Protein AF-A0A8S9HM35-F1 (afdb_monomer_lite)

Organism: Brassica cretica (NCBI:txid69181)

Sequence (261 aa):
MSSYVIEVNSDRFDRYRDGGSGGGNSDSNDMDEAIAWARERSQRPETKQAQEDLIDSRRSEEEEAKSEEVMEMEMKDEEIRIWLTGKETNIRLLLSTLHHVLWSNSIWQAIPLANLRDGSQVKKAYQKARLCLHPDKLQQRGGTSPLQKSVASRVFSILQEAWAVHSTLHLLTHAIPLSPLPFSIPMVLWSNSIWQAIPLANLRDGSQVKKAYQKARLCLHPDKLQQRGGTSPLQKSVASRVFSILQEAWAVYLTNEGLSG

Structure (mmCIF, N/CA/C/O backbone):
data_AF-A0A8S9HM35-F1
#
_entry.id   AF-A0A8S9HM35-F1
#
loop_
_atom_site.group_PDB
_atom_site.id
_atom_site.type_symbol
_atom_site.label_atom_id
_atom_site.label_alt_id
_atom_site.label_comp_id
_atom_site.label_asym_id
_atom_site.label_entity_id
_atom_site.label_seq_id
_atom_site.pdbx_PDB_ins_code
_atom_site.Cartn_x
_atom_site.Cartn_y
_atom_site.Cartn_z
_atom_site.occupancy
_atom_site.B_iso_or_equiv
_atom_site.auth_seq_id
_atom_site.auth_comp_id
_atom_site.auth_asym_id
_atom_site.auth_atom_id
_atom_site.pdbx_PDB_model_num
ATOM 1 N N . MET A 1 1 ? -44.399 -47.303 95.963 1.00 39.03 1 MET A N 1
ATOM 2 C CA . MET A 1 1 ? -43.195 -46.789 95.272 1.00 39.03 1 MET A CA 1
ATOM 3 C C . MET A 1 1 ? -43.388 -45.285 95.127 1.00 39.03 1 MET A C 1
ATOM 5 O O . MET A 1 1 ? -44.212 -44.878 94.331 1.00 39.03 1 MET A O 1
ATOM 9 N N . SER A 1 2 ? -43.030 -44.486 96.133 1.00 40.19 2 SER A N 1
ATOM 10 C CA . SER A 1 2 ? -41.734 -43.791 96.266 1.00 40.19 2 SER A CA 1
ATOM 11 C C . SER A 1 2 ? -41.223 -43.171 94.962 1.00 40.19 2 SER A C 1
ATOM 13 O O . SER A 1 2 ? -40.794 -43.916 94.086 1.00 40.19 2 SER A O 1
ATOM 15 N N . SER A 1 3 ? -41.238 -41.834 94.882 1.00 36.06 3 SER A N 1
ATOM 16 C CA . SER A 1 3 ? -40.202 -41.039 94.204 1.00 36.06 3 SER A CA 1
ATOM 17 C C . SER A 1 3 ? -40.364 -39.536 94.511 1.00 36.06 3 SER A C 1
ATOM 19 O O . SER A 1 3 ? -41.085 -38.828 93.821 1.00 36.06 3 SER A O 1
ATOM 21 N N . TYR A 1 4 ? -39.691 -39.122 95.588 1.00 38.66 4 TYR A N 1
ATOM 22 C CA . TYR A 1 4 ? -39.074 -37.826 95.924 1.00 38.66 4 TYR A CA 1
ATOM 23 C C . TYR A 1 4 ? -39.719 -36.470 95.568 1.00 38.66 4 TYR A C 1
ATOM 25 O O . TYR A 1 4 ? -39.848 -36.077 94.414 1.00 38.66 4 TYR A O 1
ATOM 33 N N . VAL A 1 5 ? -39.934 -35.696 96.639 1.00 45.25 5 VAL A N 1
ATOM 34 C CA . VAL A 1 5 ? -39.997 -34.226 96.687 1.00 45.25 5 VAL A CA 1
ATOM 35 C C . VAL A 1 5 ? -38.571 -33.671 96.744 1.00 45.25 5 VAL A C 1
ATOM 37 O O . VAL A 1 5 ? -37.793 -34.143 97.572 1.00 45.25 5 VAL A O 1
ATOM 40 N N . ILE A 1 6 ? -38.262 -32.636 95.953 1.00 41.28 6 ILE A N 1
ATOM 41 C CA . ILE A 1 6 ? -37.253 -31.621 96.298 1.00 41.28 6 ILE A CA 1
ATOM 42 C C . ILE A 1 6 ? -37.773 -30.255 95.822 1.00 41.28 6 ILE A C 1
ATOM 44 O O . ILE A 1 6 ? -37.753 -29.954 94.631 1.00 41.28 6 ILE A O 1
ATOM 48 N N . GLU A 1 7 ? -38.213 -29.427 96.766 1.00 46.59 7 GLU A N 1
ATOM 49 C CA . GLU A 1 7 ? -38.185 -27.971 96.625 1.00 46.59 7 GLU A CA 1
ATOM 50 C C . GLU A 1 7 ? -36.794 -27.496 97.064 1.00 46.59 7 GLU A C 1
ATOM 52 O O . GLU A 1 7 ? -36.326 -27.873 98.141 1.00 46.59 7 GLU A O 1
ATOM 57 N N . VAL A 1 8 ? -36.133 -26.661 96.257 1.00 46.91 8 VAL A N 1
ATOM 58 C CA . VAL A 1 8 ? -35.059 -25.793 96.752 1.00 46.91 8 VAL A CA 1
ATOM 59 C C . VAL A 1 8 ? -35.426 -24.353 96.446 1.00 46.91 8 VAL A C 1
ATOM 61 O O . VAL A 1 8 ? -35.740 -23.974 95.321 1.00 46.91 8 VAL A O 1
ATOM 64 N N . ASN A 1 9 ? -35.409 -23.613 97.540 1.00 30.58 9 ASN A N 1
ATOM 65 C CA . ASN A 1 9 ? -35.783 -22.238 97.745 1.00 30.58 9 ASN A CA 1
ATOM 66 C C . ASN A 1 9 ? -34.896 -21.242 96.977 1.00 30.58 9 ASN A C 1
ATOM 68 O O . ASN A 1 9 ? -33.716 -21.486 96.728 1.00 30.58 9 ASN A O 1
ATOM 72 N N . SER A 1 10 ? -35.532 -20.109 96.689 1.00 45.94 10 SER A N 1
ATOM 73 C CA . SER A 1 10 ? -35.020 -18.748 96.519 1.00 45.94 10 SER A CA 1
ATOM 74 C C . SER A 1 10 ? -33.578 -18.503 96.983 1.00 45.94 10 SER A C 1
ATOM 76 O O . SER A 1 10 ? -33.249 -18.813 98.124 1.00 45.94 10 SER A O 1
ATOM 78 N N . ASP A 1 11 ? -32.765 -17.838 96.156 1.00 39.38 11 ASP A N 1
ATOM 79 C CA . ASP A 1 11 ? -32.349 -16.467 96.470 1.00 39.38 11 ASP A CA 1
ATOM 80 C C . ASP A 1 11 ? -31.537 -15.810 95.345 1.00 39.38 11 ASP A C 1
ATOM 82 O O . ASP A 1 11 ? -30.783 -16.467 94.627 1.00 39.38 11 ASP A O 1
ATOM 86 N N . ARG A 1 12 ? -31.612 -14.475 95.348 1.00 40.25 12 ARG A N 1
ATOM 87 C CA . ARG A 1 12 ? -30.547 -13.527 94.988 1.00 40.25 12 ARG A CA 1
ATOM 88 C C . ARG A 1 12 ? -30.815 -12.585 93.809 1.00 40.25 12 ARG A C 1
ATOM 90 O O . ARG A 1 12 ? -30.307 -12.739 92.706 1.00 40.25 12 ARG A O 1
ATOM 97 N N . PHE A 1 13 ? -31.409 -11.472 94.236 1.00 38.69 13 PHE A N 1
ATOM 98 C CA . PHE A 1 13 ? -30.981 -10.089 93.993 1.00 38.69 13 PHE A CA 1
ATOM 99 C C . PHE A 1 13 ? -31.676 -9.356 92.838 1.00 38.69 13 PHE A C 1
ATOM 101 O O . PHE A 1 13 ? -31.347 -9.536 91.675 1.00 38.69 13 PHE A O 1
ATOM 108 N N . ASP A 1 14 ? -32.780 -8.665 93.110 1.00 41.31 14 ASP A N 1
ATOM 109 C CA . ASP A 1 14 ? -32.885 -7.286 93.628 1.00 41.31 14 ASP A CA 1
ATOM 110 C C . ASP A 1 14 ? -32.458 -6.169 92.661 1.00 41.31 14 ASP A C 1
ATOM 112 O O . ASP A 1 14 ? -31.293 -6.074 92.280 1.00 41.31 14 ASP A O 1
ATOM 116 N N . ARG A 1 15 ? -33.406 -5.224 92.516 1.00 40.66 15 ARG A N 1
ATOM 117 C CA . ARG A 1 15 ? -33.239 -3.772 92.295 1.00 40.66 15 ARG A CA 1
ATOM 118 C C . ARG A 1 15 ? -32.925 -3.316 90.853 1.00 40.66 15 ARG A C 1
ATOM 120 O O . ARG A 1 15 ? -32.001 -3.803 90.233 1.00 40.66 15 ARG A O 1
ATOM 127 N N . TYR A 1 16 ? -33.622 -2.358 90.233 1.00 36.84 16 TYR A N 1
ATOM 128 C CA . TYR A 1 16 ? -34.427 -1.236 90.727 1.00 36.84 16 TYR A CA 1
ATOM 129 C C . TYR A 1 16 ? -35.666 -0.993 89.849 1.00 36.84 16 TYR A C 1
ATOM 131 O O . TYR A 1 16 ? -35.585 -0.919 88.626 1.00 36.84 16 TYR A O 1
ATOM 139 N N . ARG A 1 17 ? -36.793 -0.766 90.525 1.00 45.78 17 ARG A N 1
ATOM 140 C CA . ARG A 1 17 ? -37.883 0.107 90.090 1.00 45.78 17 ARG A CA 1
ATOM 141 C C . ARG A 1 17 ? -37.486 1.526 90.503 1.00 45.78 17 ARG A C 1
ATOM 143 O O . ARG A 1 17 ? -37.295 1.746 91.696 1.00 45.78 17 ARG A O 1
ATOM 150 N N . ASP A 1 18 ? -37.402 2.459 89.564 1.00 39.94 18 ASP A N 1
ATOM 151 C CA . ASP A 1 18 ? -37.658 3.870 89.855 1.00 39.94 18 ASP A CA 1
ATOM 152 C C . ASP A 1 18 ? -38.462 4.482 88.708 1.00 39.94 18 ASP A C 1
ATOM 154 O O . ASP A 1 18 ? -38.286 4.130 87.541 1.00 39.94 18 ASP A O 1
ATOM 158 N N . GLY A 1 19 ? -39.443 5.293 89.084 1.00 47.91 19 GLY A N 1
ATOM 159 C CA . GLY A 1 19 ? -40.436 5.861 88.193 1.00 47.91 19 GLY A CA 1
ATOM 160 C C . GLY A 1 19 ? -39.918 7.085 87.450 1.00 47.91 19 GLY A C 1
ATOM 161 O O . GLY A 1 19 ? -39.118 7.862 87.958 1.00 47.91 19 GLY A O 1
ATOM 162 N N . GLY A 1 20 ? -40.462 7.298 86.257 1.00 33.34 20 GLY A N 1
ATOM 163 C CA . GLY A 1 20 ? -40.290 8.533 85.510 1.00 33.34 20 GLY A CA 1
ATOM 164 C C . GLY A 1 20 ? -41.429 8.707 84.520 1.00 33.34 20 GLY A C 1
ATOM 165 O O . GLY A 1 20 ? -41.414 8.119 83.446 1.00 33.34 20 GLY A O 1
ATOM 166 N N . SER A 1 21 ? -42.426 9.511 84.897 1.00 48.97 21 SER A N 1
ATOM 167 C CA . SER A 1 21 ? -43.369 10.118 83.956 1.00 48.97 21 SER A CA 1
ATOM 168 C C . SER A 1 21 ? -42.591 10.925 82.917 1.00 48.97 21 SER A C 1
ATOM 170 O O . SER A 1 21 ? -41.917 11.890 83.269 1.00 48.97 21 SER A O 1
ATOM 172 N N . GLY A 1 22 ? -42.725 10.569 81.643 1.00 37.84 22 GLY A N 1
ATOM 173 C CA . GLY A 1 22 ? -42.185 11.324 80.518 1.00 37.84 22 GLY A CA 1
ATOM 174 C C . GLY A 1 22 ? -43.015 11.025 79.280 1.00 37.84 22 GLY A C 1
ATOM 175 O O . GLY A 1 22 ? -43.093 9.879 78.854 1.00 37.84 22 GLY A O 1
ATOM 176 N N . GLY A 1 23 ? -43.707 12.050 78.781 1.00 39.25 23 GLY A N 1
ATOM 177 C CA . GLY A 1 23 ? -44.656 11.981 77.676 1.00 39.25 23 GLY A CA 1
ATOM 178 C C . GLY A 1 23 ? -44.121 11.268 76.436 1.00 39.25 23 GLY A C 1
ATOM 179 O O . GLY A 1 23 ? -42.955 11.398 76.069 1.00 39.25 23 GLY A O 1
ATOM 180 N N . GLY A 1 24 ? -45.023 10.524 75.800 1.00 48.69 24 GLY A N 1
ATOM 181 C CA . GLY A 1 24 ? -44.765 9.804 74.568 1.00 48.69 24 GLY A CA 1
ATOM 182 C C . GLY A 1 24 ? -44.319 10.723 73.437 1.00 48.69 24 GLY A C 1
ATOM 183 O O . GLY A 1 24 ? -44.946 11.749 73.185 1.00 48.69 24 GLY A O 1
ATOM 184 N N . ASN A 1 25 ? -43.245 10.311 72.762 1.00 47.31 25 ASN A N 1
ATOM 185 C CA . ASN A 1 25 ? -43.180 10.255 71.298 1.00 47.31 25 ASN A CA 1
ATOM 186 C C . ASN A 1 25 ? -41.981 9.420 70.777 1.00 47.31 25 ASN A C 1
ATOM 188 O O . ASN A 1 25 ? -41.433 9.738 69.726 1.00 47.31 25 ASN A O 1
ATOM 192 N N . SER A 1 26 ? -41.527 8.388 71.509 1.00 49.00 26 SER A N 1
ATOM 193 C CA . SER A 1 26 ? -40.318 7.617 71.143 1.00 49.00 26 SER A CA 1
ATOM 194 C C . SER A 1 26 ? -40.584 6.268 70.471 1.00 49.00 26 SER A C 1
ATOM 196 O O . SER A 1 26 ? -39.790 5.866 69.629 1.00 49.00 26 SER A O 1
ATOM 198 N N . ASP A 1 27 ? -41.706 5.603 70.753 1.00 51.62 27 ASP A N 1
ATOM 199 C CA . ASP A 1 27 ? -41.928 4.229 70.268 1.00 51.62 27 ASP A CA 1
ATOM 200 C C . ASP A 1 27 ? -42.248 4.148 68.763 1.00 51.62 27 ASP A C 1
ATOM 202 O O . ASP A 1 27 ? -42.023 3.115 68.133 1.00 51.62 27 ASP A O 1
ATOM 206 N N . SER A 1 28 ? -42.751 5.232 68.155 1.00 55.22 28 SER A N 1
ATOM 207 C CA . SER A 1 28 ? -42.987 5.280 66.704 1.00 55.22 28 SER A CA 1
ATOM 208 C C . SER A 1 28 ? -41.680 5.353 65.914 1.00 55.22 28 SER A C 1
ATOM 210 O O . SER A 1 28 ? -41.557 4.717 64.874 1.00 55.22 28 SER A O 1
ATOM 212 N N . ASN A 1 29 ? -40.690 6.082 66.438 1.00 60.41 29 ASN A N 1
ATOM 213 C CA . ASN A 1 29 ? -39.429 6.338 65.745 1.00 60.41 29 ASN A CA 1
ATOM 214 C C . ASN A 1 29 ? -38.529 5.092 65.717 1.00 60.41 29 ASN A C 1
ATOM 216 O O . ASN A 1 29 ? -37.900 4.838 64.696 1.00 60.41 29 ASN A O 1
ATOM 220 N N . ASP A 1 30 ? -38.532 4.283 66.783 1.00 66.12 30 ASP A N 1
ATOM 221 C CA . ASP A 1 30 ? -37.786 3.014 66.844 1.00 66.12 30 ASP A CA 1
ATOM 222 C C . ASP A 1 30 ? -38.347 1.963 65.872 1.00 66.12 30 ASP A C 1
ATOM 224 O O . ASP A 1 30 ? -37.597 1.228 65.226 1.00 66.12 30 ASP A O 1
ATOM 228 N N . MET A 1 31 ? -39.675 1.894 65.728 1.00 68.50 31 MET A N 1
ATOM 229 C CA . MET A 1 31 ? -40.308 0.997 64.757 1.00 68.50 31 MET A CA 1
ATOM 230 C C . MET A 1 31 ? -40.076 1.459 63.316 1.00 68.50 31 MET A C 1
ATOM 232 O O . MET A 1 31 ? -39.777 0.630 62.455 1.00 68.50 31 MET A O 1
ATOM 236 N N . ASP A 1 32 ? -40.159 2.763 63.050 1.00 77.19 32 ASP A N 1
ATOM 237 C CA . ASP A 1 32 ? -39.852 3.325 61.733 1.00 77.19 32 ASP A CA 1
ATOM 238 C C . ASP A 1 32 ? -38.371 3.124 61.359 1.00 77.19 32 ASP A C 1
ATOM 240 O O . ASP A 1 32 ? -38.062 2.791 60.210 1.00 77.19 32 ASP A O 1
ATOM 244 N N . GLU A 1 33 ? -37.456 3.225 62.329 1.00 80.31 33 GLU A N 1
ATOM 245 C CA . GLU A 1 33 ? -36.033 2.927 62.150 1.00 80.31 33 GLU A CA 1
ATOM 246 C C . GLU A 1 33 ? -35.796 1.431 61.881 1.00 80.31 33 GLU A C 1
ATOM 248 O O . GLU A 1 33 ? -35.117 1.075 60.916 1.00 80.31 33 GLU A O 1
ATOM 253 N N . ALA A 1 34 ? -36.424 0.528 62.639 1.00 80.50 34 ALA A N 1
ATOM 254 C CA . ALA A 1 34 ? -36.327 -0.914 62.404 1.00 80.50 34 ALA A CA 1
ATOM 255 C C . ALA A 1 34 ? -36.872 -1.330 61.020 1.00 80.50 34 ALA A C 1
ATOM 257 O O . ALA A 1 34 ? -36.284 -2.180 60.340 1.00 80.50 34 ALA A O 1
ATOM 258 N N . ILE A 1 35 ? -37.966 -0.706 60.567 1.00 82.81 35 ILE A N 1
ATOM 259 C CA . ILE A 1 35 ? -38.531 -0.910 59.225 1.00 82.81 35 ILE A CA 1
ATOM 260 C C . ILE A 1 35 ? -37.574 -0.381 58.147 1.00 82.81 35 ILE A C 1
ATOM 262 O O . ILE A 1 35 ? -37.393 -1.042 57.118 1.00 82.81 35 ILE A O 1
ATOM 266 N N . ALA A 1 36 ? -36.940 0.775 58.366 1.00 82.44 36 ALA A N 1
ATOM 267 C CA . ALA A 1 36 ? -35.948 1.333 57.448 1.00 82.44 36 ALA A CA 1
ATOM 268 C C . ALA A 1 36 ? -34.724 0.412 57.308 1.00 82.44 36 ALA A C 1
ATOM 270 O O . ALA A 1 36 ? -34.348 0.063 56.187 1.00 82.44 36 ALA A O 1
ATOM 271 N N . TRP A 1 37 ? -34.182 -0.084 58.423 1.00 81.94 37 TRP A N 1
ATOM 272 C CA . TRP A 1 37 ? -33.067 -1.036 58.440 1.00 81.94 37 TRP A CA 1
ATOM 273 C C . TRP A 1 37 ? -33.404 -2.363 57.741 1.00 81.94 37 TRP A C 1
ATOM 275 O O . TRP A 1 37 ? -32.580 -2.908 57.000 1.00 81.94 37 TRP A O 1
ATOM 285 N N . ALA A 1 38 ? -34.617 -2.892 57.934 1.00 81.00 38 ALA A N 1
ATOM 286 C CA . ALA A 1 38 ? -35.064 -4.125 57.281 1.00 81.00 38 ALA A CA 1
ATOM 287 C C . ALA A 1 38 ? -35.227 -3.960 55.758 1.00 81.00 38 ALA A C 1
ATOM 289 O O . ALA A 1 38 ? -34.854 -4.854 54.986 1.00 81.00 38 ALA A O 1
ATOM 290 N N . ARG A 1 39 ? -35.744 -2.804 55.318 1.00 80.19 39 ARG A N 1
ATOM 291 C CA . ARG A 1 39 ? -35.869 -2.449 53.896 1.00 80.19 39 ARG A CA 1
ATOM 292 C C . ARG A 1 39 ? -34.504 -2.254 53.247 1.00 80.19 39 ARG A C 1
ATOM 294 O O . ARG A 1 39 ? -34.255 -2.846 52.202 1.00 80.19 39 ARG A O 1
ATOM 301 N N . GLU A 1 40 ? -33.605 -1.507 53.883 1.00 76.56 40 GLU A N 1
ATOM 302 C CA . GLU A 1 40 ? -32.246 -1.286 53.383 1.00 76.56 40 GLU A CA 1
ATOM 303 C C . GLU A 1 40 ? -31.483 -2.608 53.243 1.00 76.56 40 GLU A C 1
ATOM 305 O O . GLU A 1 40 ? -30.881 -2.878 52.205 1.00 76.56 40 GLU A O 1
ATOM 310 N N . ARG A 1 41 ? -31.559 -3.491 54.246 1.00 73.31 41 ARG A N 1
ATOM 311 C CA . ARG A 1 41 ? -30.873 -4.789 54.213 1.00 73.31 41 ARG A CA 1
ATOM 312 C C . ARG A 1 41 ? -31.439 -5.748 53.164 1.00 73.31 41 ARG A C 1
ATOM 314 O O . ARG A 1 41 ? -30.667 -6.536 52.623 1.00 73.31 41 ARG A O 1
ATOM 321 N N . SER A 1 42 ? -32.737 -5.661 52.866 1.00 72.38 42 SER A N 1
ATOM 322 C CA . SER A 1 42 ? -33.371 -6.444 51.793 1.00 72.38 42 SER A CA 1
ATOM 323 C C . SER A 1 42 ? -33.041 -5.897 50.401 1.00 72.38 42 SER A C 1
ATOM 325 O O . SER A 1 42 ? -32.778 -6.675 49.495 1.00 72.38 42 SER A O 1
ATOM 327 N N . GLN A 1 43 ? -32.971 -4.572 50.234 1.00 66.62 43 GLN A N 1
ATOM 328 C CA . GLN A 1 43 ? -32.711 -3.930 48.936 1.00 66.62 43 GLN A CA 1
ATOM 329 C C . GLN A 1 43 ? -31.220 -3.884 48.557 1.00 66.62 43 GLN A C 1
ATOM 331 O O . GLN A 1 43 ? -30.870 -3.831 47.380 1.00 66.62 43 GLN A O 1
ATOM 336 N N . ARG A 1 44 ? -30.304 -3.913 49.531 1.00 67.12 44 ARG A N 1
ATOM 337 C CA . ARG A 1 44 ? -28.850 -3.849 49.301 1.00 67.12 44 ARG A CA 1
ATOM 338 C C . ARG A 1 44 ? -28.260 -5.014 48.481 1.00 67.12 44 ARG A C 1
ATOM 340 O O . ARG A 1 44 ? -27.388 -4.739 47.663 1.0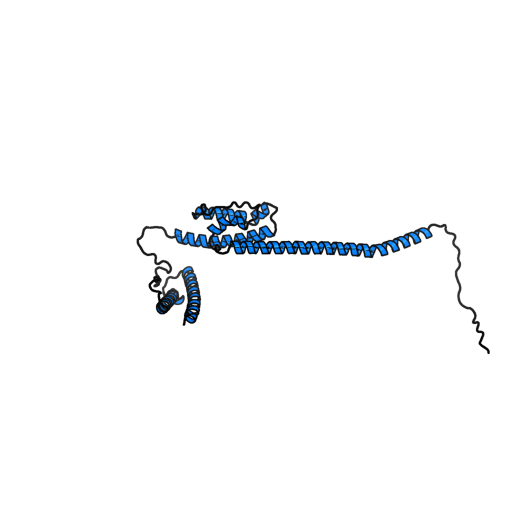0 67.12 44 ARG A O 1
ATOM 347 N N . PRO A 1 45 ? -28.640 -6.291 48.678 1.00 68.38 45 PRO A N 1
ATOM 348 C CA . PRO A 1 45 ? -28.161 -7.378 47.823 1.00 68.38 45 PRO A CA 1
ATOM 349 C C . PRO A 1 45 ? -28.758 -7.321 46.410 1.00 68.38 45 PRO A C 1
ATOM 351 O O . PRO A 1 45 ? -28.020 -7.522 45.454 1.00 68.38 45 PRO A O 1
ATOM 354 N N . GLU A 1 46 ? -30.037 -6.966 46.258 1.00 68.94 46 GLU A N 1
ATOM 355 C CA . GLU A 1 46 ? -30.689 -6.845 44.941 1.00 68.94 46 GLU A CA 1
ATOM 356 C C . GLU A 1 46 ? -30.103 -5.695 44.109 1.00 68.94 46 GLU A C 1
ATOM 358 O O . GLU A 1 46 ? -29.830 -5.855 42.923 1.00 68.94 46 GLU A O 1
ATOM 363 N N . THR A 1 47 ? -29.838 -4.545 44.737 1.00 73.06 47 THR A N 1
ATOM 364 C CA . THR A 1 47 ? -29.210 -3.390 44.070 1.00 73.06 47 THR A CA 1
ATOM 365 C C . THR A 1 47 ? -27.754 -3.650 43.696 1.00 73.06 47 THR A C 1
ATOM 367 O O . THR A 1 47 ? -27.324 -3.219 42.630 1.00 73.06 47 THR A O 1
ATOM 370 N N . LYS A 1 48 ? -26.999 -4.381 44.526 1.00 79.06 48 LYS A N 1
ATOM 371 C CA . LYS A 1 48 ? -25.628 -4.802 44.199 1.00 79.06 48 LYS A CA 1
ATOM 372 C C . LYS A 1 48 ? -25.591 -5.801 43.052 1.00 79.06 48 LYS A C 1
ATOM 374 O O . LYS A 1 48 ? -24.811 -5.597 42.133 1.00 79.06 48 LYS A O 1
ATOM 379 N N . GLN A 1 49 ? -26.457 -6.813 43.081 1.00 81.25 49 GLN A N 1
ATOM 380 C CA . GLN A 1 49 ? -26.552 -7.796 42.006 1.00 81.25 49 GLN A CA 1
ATOM 381 C C . GLN A 1 49 ? -26.953 -7.122 40.691 1.00 81.25 49 GLN A C 1
ATOM 383 O O . GLN A 1 49 ? -26.286 -7.305 39.684 1.00 81.25 49 GLN A O 1
ATOM 388 N N . ALA A 1 50 ? -27.962 -6.247 40.714 1.00 81.88 50 ALA A N 1
ATOM 389 C CA . ALA A 1 50 ? -28.365 -5.495 39.530 1.00 81.88 50 ALA A CA 1
ATOM 390 C C . ALA A 1 50 ? -27.240 -4.587 38.998 1.00 81.88 50 ALA A C 1
ATOM 392 O O . ALA A 1 50 ? -27.091 -4.438 37.789 1.00 81.88 50 ALA A O 1
ATOM 393 N N . GLN A 1 51 ? -26.434 -3.976 39.875 1.00 81.00 51 GLN A N 1
ATOM 394 C CA . GLN A 1 51 ? -25.265 -3.200 39.452 1.00 81.00 51 GLN A CA 1
ATOM 395 C C . GLN A 1 51 ? -24.156 -4.077 38.859 1.00 81.00 51 GLN A C 1
ATOM 397 O O . GLN A 1 51 ? -23.550 -3.673 37.871 1.00 81.00 51 GLN A O 1
ATOM 402 N N . GLU A 1 52 ? -23.890 -5.249 39.434 1.00 83.88 52 GLU A N 1
ATOM 403 C CA . GLU A 1 52 ? -22.905 -6.205 38.920 1.00 83.88 52 GLU A CA 1
ATOM 404 C C . GLU A 1 52 ? -23.333 -6.776 37.562 1.00 83.88 52 GLU A C 1
ATOM 406 O O . GLU A 1 52 ? -22.532 -6.751 36.632 1.00 83.88 52 GLU A O 1
ATOM 411 N N . ASP A 1 53 ? -24.602 -7.156 37.401 1.00 85.94 53 ASP A N 1
ATOM 412 C CA . ASP A 1 53 ? -25.160 -7.651 36.137 1.00 85.94 53 ASP A CA 1
ATOM 413 C C . ASP A 1 53 ? -25.106 -6.577 35.031 1.00 85.94 53 ASP A C 1
ATOM 415 O O . ASP A 1 53 ? -24.794 -6.873 33.878 1.00 85.94 53 ASP A O 1
ATOM 419 N N . LEU A 1 54 ? -25.349 -5.301 35.366 1.00 86.38 54 LEU A N 1
ATOM 420 C CA . LEU A 1 54 ? -25.208 -4.180 34.423 1.00 86.38 54 LEU A CA 1
ATOM 421 C C . LEU A 1 54 ? -23.750 -3.954 33.994 1.00 86.38 54 LEU A C 1
ATOM 423 O O . LEU A 1 54 ? -23.491 -3.593 32.844 1.00 86.38 54 LEU A O 1
ATOM 427 N N . ILE A 1 55 ? -22.799 -4.124 34.916 1.00 88.56 55 ILE A N 1
ATOM 428 C CA . ILE A 1 55 ? -21.365 -4.006 34.623 1.00 88.56 55 ILE A CA 1
ATOM 429 C C . ILE A 1 55 ? -20.904 -5.184 33.759 1.00 88.56 55 ILE A C 1
ATOM 431 O O . ILE A 1 55 ? -20.155 -4.967 32.807 1.00 88.56 55 ILE A O 1
ATOM 435 N N . ASP A 1 56 ? -21.366 -6.398 34.055 1.00 88.56 56 ASP A N 1
ATOM 436 C CA . ASP A 1 56 ? -21.043 -7.603 33.291 1.00 88.56 56 ASP A CA 1
ATOM 437 C C . ASP A 1 56 ? -21.643 -7.554 31.877 1.00 88.56 56 ASP A C 1
ATOM 439 O O . ASP A 1 56 ? -20.933 -7.784 30.900 1.00 88.56 56 ASP A O 1
ATOM 443 N N . SER A 1 57 ? -22.898 -7.105 31.741 1.00 85.88 57 SER A N 1
ATOM 444 C CA . SER A 1 57 ? -23.534 -6.860 30.437 1.00 85.88 57 SER A CA 1
ATOM 445 C C . SER A 1 57 ? -22.732 -5.856 29.609 1.00 85.88 57 SER A C 1
ATOM 447 O O . SER A 1 57 ? -22.347 -6.163 28.483 1.00 85.88 57 SER A O 1
ATOM 449 N N . ARG A 1 58 ? -22.380 -4.692 30.177 1.00 86.94 58 ARG A N 1
ATOM 450 C CA . ARG A 1 58 ? -21.558 -3.692 29.473 1.00 86.94 58 ARG A CA 1
ATOM 451 C C . ARG A 1 58 ? -20.199 -4.260 29.066 1.00 86.94 58 ARG A C 1
ATOM 453 O O . ARG A 1 58 ? -19.725 -3.989 27.970 1.00 86.94 58 ARG A O 1
ATOM 460 N N . ARG A 1 59 ? -19.565 -5.039 29.941 1.00 86.44 59 ARG A N 1
ATOM 461 C CA . ARG A 1 59 ? -18.275 -5.660 29.646 1.00 86.44 59 ARG A CA 1
ATOM 462 C C . ARG A 1 59 ? -18.385 -6.665 28.499 1.00 86.44 59 ARG A C 1
ATOM 464 O O . ARG A 1 59 ? -17.517 -6.671 27.634 1.00 86.44 59 ARG A O 1
ATOM 471 N N . SER A 1 60 ? -19.438 -7.480 28.476 1.00 83.75 60 SER A N 1
ATOM 472 C CA . SER A 1 60 ? -19.678 -8.431 27.388 1.00 83.75 60 SER A CA 1
ATOM 473 C C . SER A 1 60 ? -19.907 -7.726 26.045 1.00 83.75 60 SER A C 1
ATOM 475 O O . SER A 1 60 ? -19.294 -8.109 25.052 1.00 83.75 60 SER A O 1
ATOM 477 N N . GLU A 1 61 ? -20.670 -6.627 26.033 1.00 83.75 61 GLU A N 1
ATOM 478 C CA . GLU A 1 61 ? -20.876 -5.780 24.849 1.00 83.75 61 GLU A CA 1
ATOM 479 C C . GLU A 1 61 ? -19.561 -5.140 24.364 1.00 83.75 61 GLU A C 1
ATOM 481 O O . GLU A 1 61 ? -19.291 -5.090 23.164 1.00 83.75 61 GLU A O 1
ATOM 486 N N . GLU A 1 62 ? -18.710 -4.672 25.284 1.00 84.50 62 GLU A N 1
ATOM 487 C CA . GLU A 1 62 ? -17.385 -4.124 24.961 1.00 84.50 62 GLU A CA 1
ATOM 488 C C . GLU A 1 62 ? -16.431 -5.194 24.401 1.00 84.50 62 GLU A C 1
ATOM 490 O O . GLU A 1 62 ? -15.661 -4.917 23.477 1.00 84.50 62 GLU A O 1
ATOM 495 N N . GLU A 1 63 ? -16.463 -6.414 24.945 1.00 85.94 63 GLU A N 1
ATOM 496 C CA . GLU A 1 63 ? -15.662 -7.544 24.464 1.00 85.94 63 GLU A CA 1
ATOM 497 C C . GLU A 1 63 ? -16.118 -8.005 23.068 1.00 85.94 63 GLU A C 1
ATOM 499 O O . GLU A 1 63 ? -15.270 -8.242 22.202 1.00 85.94 63 GLU A O 1
ATOM 504 N N . GLU A 1 64 ? -17.428 -8.055 22.814 1.00 82.31 64 GLU A N 1
ATOM 505 C CA . GLU A 1 64 ? -18.003 -8.387 21.506 1.00 82.31 64 GLU A CA 1
ATOM 506 C C . GLU A 1 64 ? -17.671 -7.315 20.458 1.00 82.31 64 GLU A C 1
ATOM 508 O O . GLU A 1 64 ? -17.098 -7.638 19.417 1.00 82.31 64 GLU A O 1
ATOM 513 N N . ALA A 1 65 ? -17.882 -6.032 20.772 1.00 81.19 65 ALA A N 1
ATOM 514 C CA . ALA A 1 65 ? -17.535 -4.922 19.880 1.00 81.19 65 ALA A CA 1
ATOM 515 C C . ALA A 1 65 ? -16.036 -4.894 19.536 1.00 81.19 65 ALA A C 1
ATOM 517 O O . ALA A 1 65 ? -15.639 -4.640 18.396 1.00 81.19 65 ALA A O 1
ATOM 518 N N . LYS A 1 66 ? -15.175 -5.196 20.513 1.00 82.44 66 LYS A N 1
ATOM 519 C CA . LYS A 1 66 ? -13.732 -5.303 20.283 1.00 82.44 66 LYS A CA 1
ATOM 520 C C . LYS A 1 66 ? -13.386 -6.506 19.406 1.00 82.44 66 LYS A C 1
ATOM 522 O O . LYS A 1 66 ? -12.490 -6.406 18.570 1.00 82.44 66 LYS A O 1
ATOM 527 N N . SER A 1 67 ? -14.065 -7.637 19.588 1.00 84.38 67 SER A N 1
ATOM 528 C CA . SER A 1 67 ? -13.890 -8.816 18.736 1.00 84.38 67 SER A CA 1
ATOM 529 C C . SER A 1 67 ? -14.301 -8.532 17.290 1.00 84.38 67 SER A C 1
ATOM 531 O O . SER A 1 67 ? -13.592 -8.925 16.364 1.00 84.38 67 SER A O 1
ATOM 533 N N . GLU A 1 68 ? -15.409 -7.820 17.083 1.00 84.50 68 GLU A N 1
ATOM 534 C CA . GLU A 1 68 ? -15.852 -7.380 15.757 1.00 84.50 68 GLU A CA 1
ATOM 535 C C . GLU A 1 68 ? -14.823 -6.463 15.083 1.00 84.50 68 GLU A C 1
ATOM 537 O O . GLU A 1 68 ? -14.482 -6.688 13.922 1.00 84.50 68 GLU A O 1
ATOM 542 N N . GLU A 1 69 ? -14.255 -5.494 15.812 1.00 83.69 69 GLU A N 1
ATOM 543 C CA . GLU A 1 69 ? -13.207 -4.605 15.284 1.00 83.69 69 GLU A CA 1
ATOM 544 C C . GLU A 1 69 ? -11.953 -5.385 14.851 1.00 83.69 69 GLU A C 1
ATOM 546 O O . GLU A 1 69 ? -11.363 -5.098 13.805 1.00 83.69 69 GLU A O 1
ATOM 551 N N . VAL A 1 70 ? -11.548 -6.394 15.631 1.00 85.88 70 VAL A N 1
ATOM 552 C CA . VAL A 1 70 ? -10.406 -7.257 15.289 1.00 85.88 70 VAL A CA 1
ATOM 553 C C . VAL A 1 70 ? -10.693 -8.062 14.023 1.00 85.88 70 VAL A C 1
ATOM 555 O O . VAL A 1 70 ? -9.870 -8.058 13.108 1.00 85.88 70 VAL A O 1
ATOM 558 N N . MET A 1 71 ? -11.864 -8.697 13.927 1.00 88.25 71 MET A N 1
ATOM 559 C CA . MET A 1 71 ? -12.253 -9.451 12.730 1.00 88.25 71 MET A CA 1
ATOM 560 C C . MET A 1 71 ? -12.327 -8.553 11.488 1.00 88.25 71 MET A C 1
ATOM 562 O O . MET A 1 71 ? -11.865 -8.942 10.415 1.00 88.25 71 MET A O 1
ATOM 566 N N . GLU A 1 72 ? -12.862 -7.334 11.612 1.00 88.44 72 GLU A N 1
ATOM 567 C CA . GLU A 1 72 ? -12.908 -6.372 10.506 1.00 88.44 72 GLU A CA 1
ATOM 568 C C . GLU A 1 72 ? -11.498 -5.975 10.037 1.00 88.44 72 GLU A C 1
ATOM 570 O O . GLU A 1 72 ? -11.240 -5.868 8.832 1.00 88.44 72 GLU A O 1
ATOM 575 N N . MET A 1 73 ? -10.563 -5.817 10.978 1.00 87.38 73 MET A N 1
ATOM 576 C CA . MET A 1 73 ? -9.159 -5.544 10.675 1.00 87.38 73 MET A CA 1
ATOM 577 C C . MET A 1 73 ? -8.489 -6.698 9.930 1.00 87.38 73 MET A C 1
ATOM 579 O O . MET A 1 73 ? -7.853 -6.463 8.902 1.00 87.38 73 MET A O 1
ATOM 583 N N . GLU A 1 74 ? -8.681 -7.934 10.387 1.00 89.69 74 GLU A N 1
ATOM 584 C CA . GLU A 1 74 ? -8.133 -9.127 9.734 1.00 89.69 74 GLU A CA 1
ATOM 585 C C . GLU A 1 74 ? -8.688 -9.315 8.316 1.00 89.69 74 GLU A C 1
ATOM 587 O O . GLU A 1 74 ? -7.929 -9.574 7.378 1.00 89.69 74 GLU A O 1
ATOM 592 N N . MET A 1 75 ? -9.998 -9.114 8.124 1.00 90.88 75 MET A N 1
ATOM 593 C CA . MET A 1 75 ? -10.614 -9.162 6.795 1.00 90.88 75 MET A CA 1
ATOM 594 C C . MET A 1 75 ? -10.002 -8.123 5.853 1.00 90.88 75 MET A C 1
ATOM 596 O O . MET A 1 75 ? -9.677 -8.436 4.706 1.00 90.88 75 MET A O 1
ATOM 600 N N . LYS A 1 76 ? -9.804 -6.889 6.332 1.00 91.44 76 LYS A N 1
ATOM 601 C CA . LYS A 1 76 ? -9.177 -5.829 5.533 1.00 91.44 76 LYS A CA 1
ATOM 602 C C . LYS A 1 76 ? -7.728 -6.139 5.184 1.00 91.44 76 LYS A C 1
ATOM 604 O O . LYS A 1 76 ? -7.301 -5.857 4.063 1.00 91.44 76 LYS A O 1
ATOM 609 N N . ASP A 1 77 ? -6.976 -6.726 6.103 1.00 90.31 77 ASP A N 1
ATOM 610 C CA . ASP A 1 77 ? -5.597 -7.125 5.839 1.00 90.31 77 ASP A CA 1
ATOM 611 C C . ASP A 1 77 ? -5.516 -8.234 4.780 1.00 90.31 77 ASP A C 1
ATOM 613 O O . ASP A 1 77 ? -4.664 -8.170 3.885 1.00 90.31 77 ASP A O 1
ATOM 617 N N . GLU A 1 78 ? -6.439 -9.197 4.808 1.00 93.69 78 GLU A N 1
ATOM 618 C CA . GLU A 1 78 ? -6.531 -10.228 3.774 1.00 93.69 78 GLU A CA 1
ATOM 619 C C . GLU A 1 78 ? -6.937 -9.638 2.415 1.00 93.69 78 GLU A C 1
ATOM 621 O O . GLU A 1 78 ? -6.316 -9.958 1.398 1.00 93.69 78 GLU A O 1
ATOM 626 N N . GLU A 1 79 ? -7.892 -8.701 2.373 1.00 94.06 79 GLU A N 1
ATOM 627 C CA . GLU A 1 79 ? -8.233 -7.964 1.146 1.00 94.06 79 GLU A CA 1
ATOM 628 C C . GLU A 1 79 ? -7.008 -7.255 0.549 1.00 94.06 79 GLU A C 1
ATOM 630 O O . GLU A 1 79 ? -6.779 -7.318 -0.663 1.00 94.06 79 GLU A O 1
ATOM 635 N N . ILE A 1 80 ? -6.181 -6.611 1.384 1.00 94.19 80 ILE A N 1
ATOM 636 C CA . ILE A 1 80 ? -4.935 -5.969 0.944 1.00 94.19 80 ILE A CA 1
ATOM 637 C C . ILE A 1 80 ? -3.953 -7.014 0.401 1.00 94.19 80 ILE A C 1
ATOM 639 O O . ILE A 1 80 ? -3.306 -6.771 -0.620 1.00 94.19 80 ILE A O 1
ATOM 643 N N . ARG A 1 81 ? -3.839 -8.180 1.041 1.00 93.06 81 ARG A N 1
ATOM 644 C CA . ARG A 1 81 ? -2.942 -9.264 0.614 1.00 93.06 81 ARG A CA 1
ATOM 645 C C . ARG A 1 81 ? -3.357 -9.856 -0.737 1.00 93.06 81 ARG A C 1
ATOM 647 O O . ARG A 1 81 ? -2.523 -10.012 -1.633 1.00 93.06 81 ARG A O 1
ATOM 654 N N . ILE A 1 82 ? -4.649 -10.112 -0.925 1.00 94.00 82 ILE A N 1
ATOM 655 C CA . ILE A 1 82 ? -5.214 -10.553 -2.207 1.00 94.00 82 ILE A CA 1
ATOM 656 C C . ILE A 1 82 ? -4.992 -9.476 -3.266 1.00 94.00 82 ILE A C 1
ATOM 658 O O . ILE A 1 82 ? -4.524 -9.769 -4.366 1.00 94.00 82 ILE A O 1
ATOM 662 N N . TRP A 1 83 ? -5.257 -8.213 -2.926 1.00 94.69 83 TRP A N 1
ATOM 663 C CA . TRP A 1 83 ? -5.032 -7.090 -3.825 1.00 94.69 83 TRP A CA 1
ATOM 664 C C . TRP A 1 83 ? -3.572 -7.016 -4.279 1.00 94.69 83 TRP A C 1
ATOM 666 O O . TRP A 1 83 ? -3.325 -6.804 -5.463 1.00 94.69 83 TRP A O 1
ATOM 676 N N . LEU A 1 84 ? -2.602 -7.224 -3.393 1.00 94.00 84 LEU A N 1
ATOM 677 C CA . LEU A 1 84 ? -1.176 -7.196 -3.724 1.00 94.00 84 LEU A CA 1
ATOM 678 C C . LEU A 1 84 ? -0.723 -8.296 -4.685 1.00 94.00 84 LEU A C 1
ATOM 680 O O . LEU A 1 84 ? 0.214 -8.079 -5.460 1.00 94.00 84 LEU A O 1
ATOM 684 N N . THR A 1 85 ? -1.374 -9.456 -4.633 1.00 91.50 85 THR A N 1
ATOM 685 C CA . THR A 1 85 ? -0.929 -10.672 -5.317 1.00 91.50 85 THR A CA 1
ATOM 686 C C . THR A 1 85 ? -0.723 -10.416 -6.815 1.00 91.50 85 THR A C 1
ATOM 688 O O . THR A 1 85 ? -1.622 -9.975 -7.529 1.00 91.50 85 THR A O 1
ATOM 691 N N . GLY A 1 86 ? 0.501 -10.659 -7.298 1.00 86.56 86 GLY A N 1
ATOM 692 C CA . GLY A 1 86 ? 0.875 -10.478 -8.705 1.00 86.56 86 GLY A CA 1
ATOM 693 C C . GLY A 1 86 ? 1.139 -9.031 -9.153 1.00 86.56 86 GLY A C 1
ATOM 694 O O . GLY A 1 86 ? 1.469 -8.818 -10.320 1.00 86.56 86 GLY A O 1
ATOM 695 N N . LYS A 1 87 ? 1.036 -8.029 -8.264 1.00 90.19 87 LYS A N 1
ATOM 696 C CA . LYS A 1 87 ? 1.315 -6.613 -8.591 1.00 90.19 87 LYS A CA 1
ATOM 697 C C . LYS A 1 87 ? 2.191 -5.859 -7.582 1.00 90.19 87 LYS A C 1
ATOM 699 O O . LYS A 1 87 ? 2.314 -4.641 -7.684 1.00 90.19 87 LYS A O 1
ATOM 704 N N . GLU A 1 88 ? 2.846 -6.576 -6.675 1.00 84.88 88 GLU A N 1
ATOM 705 C CA . GLU A 1 88 ? 3.629 -6.058 -5.537 1.00 84.88 88 GLU A CA 1
ATOM 706 C C . GLU A 1 88 ? 4.659 -4.981 -5.913 1.00 84.88 88 GLU A C 1
ATOM 708 O O . GLU A 1 88 ? 4.788 -3.967 -5.235 1.00 84.88 88 GLU A O 1
ATOM 713 N N . THR A 1 89 ? 5.356 -5.149 -7.037 1.00 85.00 89 THR A N 1
ATOM 714 C CA . THR A 1 89 ? 6.407 -4.220 -7.490 1.00 85.00 89 THR A CA 1
ATOM 715 C C . THR A 1 89 ? 5.935 -3.251 -8.575 1.00 85.00 89 THR A C 1
ATOM 717 O O . THR A 1 89 ? 6.678 -2.363 -9.003 1.00 85.00 89 THR A O 1
ATOM 720 N N . ASN A 1 90 ? 4.690 -3.384 -9.039 1.00 90.94 90 ASN A N 1
ATOM 721 C CA . ASN A 1 90 ? 4.166 -2.608 -10.153 1.00 90.94 90 ASN A CA 1
ATOM 722 C C . ASN A 1 90 ? 3.330 -1.426 -9.656 1.00 90.94 90 ASN A C 1
ATOM 724 O O . ASN A 1 90 ? 2.102 -1.489 -9.564 1.00 90.94 90 ASN A O 1
ATOM 728 N N . ILE A 1 91 ? 4.006 -0.298 -9.421 1.00 94.25 91 ILE A N 1
ATOM 729 C CA . ILE A 1 91 ? 3.367 0.933 -8.939 1.00 94.25 91 ILE A CA 1
ATOM 730 C C . ILE A 1 91 ? 2.199 1.404 -9.824 1.00 94.25 91 ILE A C 1
ATOM 732 O O . ILE A 1 91 ? 1.248 1.993 -9.319 1.00 94.25 91 ILE A O 1
ATOM 736 N N . ARG A 1 92 ? 2.220 1.130 -11.137 1.00 94.50 92 ARG A N 1
ATOM 737 C CA . ARG A 1 92 ? 1.140 1.542 -12.051 1.00 94.50 92 ARG A CA 1
ATOM 738 C C . ARG A 1 92 ? -0.136 0.757 -11.776 1.00 94.50 92 ARG A C 1
ATOM 740 O O . ARG A 1 92 ? -1.206 1.353 -11.662 1.00 94.50 92 ARG A O 1
ATOM 747 N N . LEU A 1 93 ? -0.011 -0.564 -11.637 1.00 94.31 93 LEU A N 1
ATOM 748 C CA . LEU A 1 93 ? -1.146 -1.432 -11.330 1.00 94.31 93 LEU A CA 1
ATOM 749 C C . LEU A 1 93 ? -1.697 -1.129 -9.939 1.00 94.31 93 LEU A C 1
ATOM 751 O O . LEU A 1 93 ? -2.911 -0.961 -9.804 1.00 94.31 93 LEU A O 1
ATOM 755 N N . LEU A 1 94 ? -0.817 -0.969 -8.945 1.00 95.38 94 LEU A N 1
ATOM 756 C CA . LEU A 1 94 ? -1.203 -0.591 -7.585 1.00 95.38 94 LEU A CA 1
ATOM 757 C C . LEU A 1 94 ? -2.001 0.717 -7.585 1.00 95.38 94 LEU A C 1
ATOM 759 O O . LEU A 1 94 ? -3.126 0.737 -7.104 1.00 95.38 94 LEU A O 1
ATOM 763 N N . LEU A 1 95 ? -1.499 1.786 -8.212 1.00 95.31 95 LEU A N 1
ATOM 764 C CA . LEU A 1 95 ? -2.226 3.059 -8.277 1.00 95.31 95 LEU A CA 1
ATOM 765 C C . LEU A 1 95 ? -3.566 2.930 -9.015 1.00 95.31 95 LEU A C 1
ATOM 767 O O . LEU A 1 95 ? -4.571 3.455 -8.545 1.00 95.31 95 LEU A O 1
ATOM 771 N N . SER A 1 96 ? -3.621 2.205 -10.136 1.00 95.00 96 SER A N 1
ATOM 772 C CA . SER A 1 96 ? -4.876 2.066 -10.892 1.00 95.00 96 SER A CA 1
ATOM 773 C C . SER A 1 96 ? -5.981 1.342 -10.112 1.00 95.00 96 SER A C 1
ATOM 775 O O . SER A 1 96 ? -7.156 1.697 -10.201 1.00 95.00 96 SER A O 1
ATOM 777 N N . THR A 1 97 ? -5.593 0.377 -9.278 1.00 94.50 97 THR A N 1
ATOM 778 C CA . THR A 1 97 ? -6.503 -0.493 -8.518 1.00 94.50 97 THR A CA 1
ATOM 779 C C . THR A 1 97 ? -6.601 -0.116 -7.041 1.00 94.50 97 THR A C 1
ATOM 781 O O . THR A 1 97 ? -7.235 -0.831 -6.272 1.00 94.50 97 THR A O 1
ATOM 784 N N . LEU A 1 98 ? -6.001 1.004 -6.626 1.00 94.50 98 LEU A N 1
ATOM 785 C CA . LEU A 1 98 ? -5.958 1.449 -5.230 1.00 94.50 98 LEU A CA 1
ATOM 786 C C . LEU A 1 98 ? -7.359 1.659 -4.634 1.00 94.50 98 LEU A C 1
ATOM 788 O O . LEU A 1 98 ? -7.575 1.404 -3.459 1.00 94.50 98 LEU A O 1
ATOM 792 N N . HIS A 1 99 ? -8.335 2.042 -5.455 1.00 92.88 99 HIS A N 1
ATOM 793 C CA . HIS A 1 99 ? -9.719 2.259 -5.033 1.00 92.88 99 HIS A CA 1
ATOM 794 C C . HIS A 1 99 ? -10.418 1.008 -4.461 1.00 92.88 99 HIS A C 1
ATOM 796 O O . HIS A 1 99 ? -11.401 1.169 -3.753 1.00 92.88 99 HIS A O 1
ATOM 802 N N . HIS A 1 100 ? -9.927 -0.212 -4.727 1.00 92.12 100 HIS A N 1
ATOM 803 C CA . HIS A 1 100 ? -10.527 -1.446 -4.196 1.00 92.12 100 HIS A CA 1
ATOM 804 C C . HIS A 1 100 ? -10.241 -1.692 -2.712 1.00 92.12 100 HIS A C 1
ATOM 806 O O . HIS A 1 100 ? -11.026 -2.359 -2.055 1.00 92.12 100 HIS A O 1
ATOM 812 N N . VAL A 1 101 ? -9.122 -1.176 -2.196 1.00 93.00 101 VAL A N 1
ATOM 813 C CA . VAL A 1 101 ? -8.704 -1.377 -0.794 1.00 93.00 101 VAL A CA 1
ATOM 814 C C . VAL A 1 101 ? -8.960 -0.147 0.075 1.00 93.00 101 VAL A C 1
ATOM 816 O O . VAL A 1 101 ? -8.750 -0.177 1.284 1.00 93.00 101 VAL A O 1
ATOM 819 N N . LEU A 1 102 ? -9.394 0.958 -0.535 1.00 91.19 102 LEU A N 1
ATOM 820 C CA . LEU A 1 102 ? -9.752 2.172 0.184 1.00 91.19 102 LEU A CA 1
ATOM 821 C C . LEU A 1 102 ? -11.228 2.181 0.561 1.00 91.19 102 LEU A C 1
ATOM 823 O O . LEU A 1 102 ? -12.067 1.519 -0.041 1.00 91.19 102 LEU A O 1
ATOM 827 N N . TRP A 1 103 ? -11.537 2.988 1.567 1.00 89.50 103 TRP A N 1
ATOM 828 C CA . TRP A 1 103 ? -12.897 3.233 2.017 1.00 89.50 103 TRP A CA 1
ATOM 829 C C . TRP A 1 103 ? -13.646 4.198 1.079 1.00 89.50 103 TRP A C 1
ATOM 831 O O . TRP A 1 103 ? -13.046 5.007 0.358 1.00 89.50 103 TRP A O 1
ATOM 841 N N . SER A 1 104 ? -14.978 4.133 1.116 1.00 81.81 104 SER A N 1
ATOM 842 C CA . SER A 1 104 ? -15.888 4.843 0.204 1.00 81.81 104 SER A CA 1
ATOM 843 C C . SER A 1 104 ? -15.787 6.370 0.284 1.00 81.81 104 SER A C 1
ATOM 845 O O . SER A 1 104 ? -15.890 7.044 -0.736 1.00 81.81 104 SER A O 1
ATOM 847 N N . ASN A 1 105 ? -15.519 6.930 1.466 1.00 82.19 105 ASN A N 1
ATOM 848 C CA . ASN A 1 105 ? -15.322 8.368 1.680 1.00 82.19 105 ASN A CA 1
ATOM 849 C C . ASN A 1 105 ? -13.866 8.841 1.481 1.00 82.19 105 ASN A C 1
ATOM 851 O O . ASN A 1 105 ? -13.482 9.909 1.963 1.00 82.19 105 ASN A O 1
ATOM 855 N N . SER A 1 106 ? -13.023 8.057 0.803 1.00 84.88 106 SER A N 1
ATOM 856 C CA . SER A 1 106 ? -11.664 8.487 0.470 1.00 84.88 106 SER A CA 1
ATOM 857 C C . SER A 1 106 ? -11.676 9.528 -0.657 1.00 84.88 106 SER A C 1
ATOM 859 O O . SER A 1 106 ? -12.524 9.519 -1.543 1.00 84.88 106 SER A O 1
ATOM 861 N N . ILE A 1 107 ? -10.694 10.435 -0.665 1.00 86.69 107 ILE A N 1
ATOM 862 C CA . ILE A 1 107 ? -10.524 11.415 -1.759 1.00 86.69 107 ILE A CA 1
ATOM 863 C C . ILE A 1 107 ? -9.908 10.794 -3.023 1.00 86.69 107 ILE A C 1
ATOM 865 O O . ILE A 1 107 ? -9.516 11.508 -3.951 1.00 86.69 107 ILE A O 1
ATOM 869 N N . TRP A 1 108 ? -9.709 9.477 -3.022 1.00 92.00 108 TRP A N 1
ATOM 870 C CA . TRP A 1 108 ? -9.049 8.782 -4.105 1.00 92.00 108 TRP A CA 1
ATOM 871 C C . TRP A 1 108 ? -10.019 8.575 -5.263 1.00 92.00 108 TRP A C 1
ATOM 873 O O . TRP A 1 108 ? -11.106 8.033 -5.099 1.00 92.00 108 TRP A O 1
ATOM 883 N N . GLN A 1 109 ? -9.602 8.980 -6.458 1.00 90.00 109 GLN A N 1
ATOM 884 C CA . GLN A 1 109 ? -10.347 8.732 -7.687 1.00 90.00 109 GLN A CA 1
ATOM 885 C C . GLN A 1 109 ? -9.663 7.612 -8.459 1.00 90.00 109 GLN A C 1
ATOM 887 O O . GLN A 1 109 ? -8.443 7.640 -8.622 1.00 90.00 109 GLN A O 1
ATOM 892 N N . ALA A 1 110 ? -10.438 6.643 -8.948 1.00 92.44 110 ALA A N 1
ATOM 893 C CA . ALA A 1 110 ? -9.911 5.561 -9.767 1.00 92.44 110 ALA A CA 1
ATOM 894 C C . ALA A 1 110 ? -9.234 6.127 -11.026 1.00 92.44 110 ALA A C 1
ATOM 896 O O . ALA A 1 110 ? -9.823 6.908 -11.775 1.00 92.44 110 ALA A O 1
ATOM 897 N N . ILE A 1 111 ? -7.978 5.737 -11.252 1.00 93.88 111 ILE A N 1
ATOM 898 C CA . ILE A 1 111 ? -7.190 6.185 -12.401 1.00 93.88 111 ILE A CA 1
ATOM 899 C C . ILE A 1 111 ? -7.012 4.983 -13.331 1.00 93.88 111 ILE A C 1
ATOM 901 O O . ILE A 1 111 ? -6.361 4.017 -12.932 1.00 93.88 111 ILE A O 1
ATOM 905 N N . PRO A 1 112 ? -7.541 5.004 -14.565 1.00 93.31 112 PRO A N 1
ATOM 906 C CA . PRO A 1 112 ? -7.350 3.892 -15.483 1.00 93.31 112 PRO A CA 1
ATOM 907 C C . PRO A 1 112 ? -5.870 3.762 -15.852 1.00 93.31 112 PRO A C 1
ATOM 909 O O . PRO A 1 112 ? -5.159 4.761 -15.988 1.00 93.31 112 PRO A O 1
ATOM 912 N N . LEU A 1 113 ? -5.410 2.531 -16.087 1.00 91.50 113 LEU A N 1
ATOM 913 C CA . LEU A 1 113 ? -4.011 2.254 -16.436 1.00 91.50 113 LEU A CA 1
ATOM 914 C C . LEU A 1 113 ? -3.556 3.020 -17.695 1.00 91.50 113 LEU A C 1
ATOM 916 O O . LEU A 1 113 ? -2.395 3.408 -17.808 1.00 91.50 113 LEU A O 1
ATOM 920 N N . ALA A 1 114 ? -4.488 3.311 -18.610 1.00 91.62 114 ALA A N 1
ATOM 921 C CA . ALA A 1 114 ? -4.251 4.125 -19.801 1.00 91.62 114 ALA A CA 1
ATOM 922 C C . ALA A 1 114 ? -3.743 5.548 -19.494 1.00 91.62 114 ALA A C 1
ATOM 924 O O . ALA A 1 114 ? -3.054 6.119 -20.336 1.00 91.62 114 ALA A O 1
ATOM 925 N N . ASN A 1 115 ? -4.029 6.079 -18.300 1.00 90.69 115 ASN A N 1
ATOM 926 C CA . ASN A 1 115 ? -3.603 7.403 -17.838 1.00 90.69 115 ASN A CA 1
ATOM 927 C C . ASN A 1 115 ? -2.313 7.354 -16.992 1.00 90.69 115 ASN A C 1
ATOM 929 O O . ASN A 1 115 ? -1.937 8.359 -16.392 1.00 90.69 115 ASN A O 1
ATOM 933 N N . LEU A 1 116 ? -1.651 6.193 -16.912 1.00 91.94 116 LEU A N 1
ATOM 934 C CA . LEU A 1 116 ? -0.420 5.942 -16.148 1.00 91.94 116 LEU A CA 1
ATOM 935 C C . LEU A 1 116 ? 0.702 5.403 -17.056 1.00 91.94 116 LEU A C 1
ATOM 937 O O . LEU A 1 116 ? 1.462 4.513 -16.666 1.00 91.94 116 LEU A O 1
ATOM 941 N N . ARG A 1 117 ? 0.793 5.911 -18.290 1.00 88.50 117 ARG A N 1
ATOM 942 C CA . ARG A 1 117 ? 1.760 5.448 -19.300 1.00 88.50 117 ARG A CA 1
ATOM 943 C C . ARG A 1 117 ? 3.157 5.999 -19.043 1.00 88.50 117 ARG A C 1
ATOM 945 O O . ARG A 1 117 ? 4.134 5.248 -19.088 1.00 88.50 117 ARG A O 1
ATOM 952 N N . ASP A 1 118 ? 3.230 7.280 -18.699 1.00 87.69 118 ASP A N 1
ATOM 953 C CA . ASP A 1 118 ? 4.491 8.009 -18.583 1.00 87.69 118 ASP A CA 1
ATOM 954 C C . ASP A 1 118 ? 4.931 8.161 -17.126 1.00 87.69 118 ASP A C 1
ATOM 956 O O . ASP A 1 118 ? 4.106 8.305 -16.220 1.00 87.69 118 ASP A O 1
ATOM 960 N N . GLY A 1 119 ? 6.245 8.206 -16.882 1.00 86.50 119 GLY A N 1
ATOM 961 C CA . GLY A 1 119 ? 6.798 8.388 -15.532 1.00 86.50 119 GLY A CA 1
ATOM 962 C C . GLY A 1 119 ? 6.277 9.649 -14.828 1.00 86.50 119 GLY A C 1
ATOM 963 O O . GLY A 1 119 ? 6.047 9.644 -13.619 1.00 86.50 119 GLY A O 1
ATOM 964 N N . SER A 1 120 ? 5.991 10.715 -15.582 1.00 88.38 120 SER A N 1
ATOM 965 C CA . SER A 1 120 ? 5.401 11.954 -15.057 1.00 88.38 120 SER A CA 1
ATOM 966 C C . SER A 1 120 ? 3.962 11.764 -14.556 1.00 88.38 120 SER A C 1
ATOM 968 O O . SER A 1 120 ? 3.602 12.304 -13.507 1.00 88.38 120 SER A O 1
ATOM 970 N N . GLN A 1 121 ? 3.147 10.971 -15.258 1.00 92.19 121 GLN A N 1
ATOM 971 C CA . GLN A 1 121 ? 1.777 10.638 -14.862 1.00 92.19 121 GLN A CA 1
ATOM 972 C C . GLN A 1 121 ? 1.773 9.747 -13.618 1.00 92.19 121 GLN A C 1
ATOM 974 O O . GLN A 1 121 ? 1.060 10.035 -12.655 1.00 92.19 121 GLN A O 1
ATOM 979 N N . VAL A 1 122 ? 2.639 8.727 -13.597 1.00 92.94 122 VAL A N 1
ATOM 980 C CA . VAL A 1 122 ? 2.818 7.835 -12.442 1.00 92.94 122 VAL A CA 1
ATOM 981 C C . VAL A 1 122 ? 3.261 8.627 -11.213 1.00 92.94 122 VAL A C 1
ATOM 983 O O . VAL A 1 122 ? 2.677 8.474 -10.143 1.00 92.94 122 VAL A O 1
ATOM 986 N N . LYS A 1 123 ? 4.221 9.550 -11.367 1.00 91.94 123 LYS A N 1
ATOM 987 C CA . LYS A 1 123 ? 4.677 10.434 -10.284 1.00 91.94 123 LYS A CA 1
ATOM 988 C C . LYS A 1 123 ? 3.547 11.292 -9.718 1.00 91.94 123 LYS A C 1
ATOM 990 O O . LYS A 1 123 ? 3.404 11.376 -8.500 1.00 91.94 123 LYS A O 1
ATOM 995 N N . LYS A 1 124 ? 2.730 11.910 -10.579 1.00 93.50 124 LYS A N 1
ATOM 996 C CA . LYS A 1 124 ? 1.579 12.728 -10.154 1.00 93.50 124 LYS A CA 1
ATOM 997 C C . LYS A 1 124 ? 0.536 11.895 -9.405 1.00 93.50 124 LYS A C 1
ATOM 999 O O . LYS A 1 124 ? 0.050 12.322 -8.360 1.00 93.50 124 LYS A O 1
ATOM 1004 N N . ALA A 1 125 ? 0.203 10.709 -9.912 1.00 95.00 125 ALA A N 1
ATOM 1005 C CA . ALA A 1 125 ? -0.735 9.801 -9.256 1.00 95.00 125 ALA A CA 1
ATOM 1006 C C . ALA A 1 125 ? -0.205 9.311 -7.898 1.00 95.00 125 ALA A C 1
ATOM 1008 O O . ALA A 1 125 ? -0.933 9.346 -6.908 1.00 95.00 125 ALA A O 1
ATOM 1009 N N . TYR A 1 126 ? 1.080 8.960 -7.817 1.00 94.62 126 TYR A N 1
ATOM 1010 C CA . TYR A 1 126 ? 1.730 8.580 -6.563 1.00 94.62 126 TYR A CA 1
ATOM 1011 C C . TYR A 1 126 ? 1.720 9.714 -5.528 1.00 94.62 126 TYR A C 1
ATOM 1013 O O . TYR A 1 126 ? 1.403 9.489 -4.362 1.00 94.62 126 TYR A O 1
ATOM 1021 N N . GLN A 1 127 ? 1.992 10.956 -5.942 1.00 93.88 127 GLN A N 1
ATOM 1022 C CA . GLN A 1 127 ? 1.895 12.121 -5.056 1.00 93.88 127 GLN A CA 1
ATOM 1023 C C . GLN A 1 127 ? 0.479 12.301 -4.493 1.00 93.88 127 GLN A C 1
ATOM 1025 O O . GLN A 1 127 ? 0.328 12.533 -3.294 1.00 93.88 127 GLN A O 1
ATOM 1030 N N . LYS A 1 128 ? -0.558 12.132 -5.325 1.00 92.62 128 LYS A N 1
ATOM 1031 C CA . LYS A 1 128 ? -1.954 12.146 -4.861 1.00 92.62 128 LYS A CA 1
ATOM 1032 C C . LYS A 1 128 ? -2.231 11.024 -3.857 1.00 92.62 128 LYS A C 1
ATOM 1034 O O . LYS A 1 128 ? -2.863 11.279 -2.836 1.00 92.62 128 LYS A O 1
ATOM 1039 N N . ALA A 1 129 ? -1.725 9.814 -4.109 1.00 94.19 129 ALA A N 1
ATOM 1040 C CA . ALA A 1 129 ? -1.938 8.664 -3.230 1.00 94.19 129 ALA A CA 1
ATOM 1041 C C . ALA A 1 129 ? -1.303 8.903 -1.857 1.00 94.19 129 ALA A C 1
ATOM 1043 O O . ALA A 1 129 ? -1.953 8.721 -0.832 1.00 94.19 129 ALA A O 1
ATOM 1044 N N . ARG A 1 130 ? -0.072 9.429 -1.829 1.00 92.81 130 ARG A N 1
ATOM 1045 C CA . ARG A 1 130 ? 0.601 9.817 -0.583 1.00 92.81 130 ARG A CA 1
ATOM 1046 C C . ARG A 1 130 ? -0.208 10.827 0.220 1.00 92.81 130 ARG A C 1
ATOM 1048 O O . ARG A 1 130 ? -0.324 10.658 1.422 1.00 92.81 130 ARG A O 1
ATOM 1055 N N . LEU A 1 131 ? -0.774 11.851 -0.420 1.00 90.25 131 LEU A N 1
ATOM 1056 C CA . LEU A 1 131 ? -1.609 12.844 0.266 1.00 90.25 131 LEU A CA 1
ATOM 1057 C C . LEU A 1 131 ? -2.933 12.258 0.769 1.00 90.25 131 LEU A C 1
ATOM 1059 O O . LEU A 1 131 ? -3.443 12.700 1.794 1.00 90.25 131 LEU A O 1
ATOM 1063 N N . CYS A 1 132 ? -3.491 11.279 0.057 1.00 89.25 132 CYS A N 1
ATOM 1064 C CA . CYS A 1 132 ? -4.698 10.575 0.480 1.00 89.25 132 CYS A CA 1
ATOM 1065 C C . CYS A 1 132 ? -4.455 9.724 1.731 1.00 89.25 132 CYS A C 1
ATOM 1067 O O . CYS A 1 132 ? -5.310 9.690 2.610 1.00 89.25 132 CYS A O 1
ATOM 1069 N N . LEU A 1 133 ? -3.296 9.069 1.802 1.00 90.62 133 LEU A N 1
ATOM 1070 C CA . LEU A 1 133 ? -2.953 8.084 2.829 1.00 90.62 133 LEU A CA 1
ATOM 1071 C C . LEU A 1 133 ? -2.139 8.657 3.996 1.00 90.62 133 LEU A C 1
ATOM 1073 O O . LEU A 1 133 ? -1.840 7.942 4.947 1.00 90.62 133 LEU A O 1
ATOM 1077 N N . HIS A 1 134 ? -1.738 9.929 3.932 1.00 86.94 134 HIS A N 1
ATOM 1078 C CA . HIS A 1 134 ? -0.880 10.516 4.953 1.00 86.94 134 HIS A CA 1
ATOM 1079 C C . HIS A 1 134 ? -1.628 10.668 6.290 1.00 86.94 134 HIS A C 1
ATOM 1081 O O . HIS A 1 134 ? -2.700 11.284 6.304 1.00 86.94 134 HIS A O 1
ATOM 1087 N N . PRO A 1 135 ? -1.053 10.226 7.427 1.00 80.69 135 PRO A N 1
ATOM 1088 C CA . PRO A 1 135 ? -1.733 10.252 8.724 1.00 80.69 135 PRO A CA 1
ATOM 1089 C C . PRO A 1 135 ? -2.176 11.661 9.144 1.00 80.69 135 PRO A C 1
ATOM 1091 O O . PRO A 1 135 ? -3.282 11.816 9.649 1.00 80.69 135 PRO A O 1
ATOM 1094 N N . ASP A 1 136 ? -1.377 12.699 8.862 1.00 82.50 136 ASP A N 1
ATOM 1095 C CA . ASP A 1 136 ? -1.754 14.105 9.120 1.00 82.50 136 ASP A CA 1
ATOM 1096 C C . ASP A 1 136 ? -3.010 14.533 8.339 1.00 82.50 136 ASP A C 1
ATOM 1098 O O . ASP A 1 136 ? -3.909 15.176 8.874 1.00 82.50 136 ASP A O 1
ATOM 1102 N N . LYS A 1 137 ? -3.119 14.129 7.067 1.00 80.12 137 LYS A N 1
ATOM 1103 C CA . LYS A 1 137 ? -4.248 14.515 6.208 1.00 80.12 137 LYS A CA 1
ATOM 1104 C C . LYS A 1 137 ? -5.522 13.754 6.549 1.00 80.12 137 LYS A C 1
ATOM 1106 O O . LYS A 1 137 ? -6.607 14.283 6.329 1.00 80.12 137 LYS A O 1
ATOM 1111 N N . LEU A 1 138 ? -5.390 12.549 7.097 1.00 83.19 138 LEU A N 1
ATOM 1112 C CA . LEU A 1 138 ? -6.505 11.790 7.657 1.00 83.19 138 LEU A CA 1
ATOM 1113 C C . LEU A 1 138 ? -7.005 12.431 8.957 1.00 83.19 138 LEU A C 1
ATOM 1115 O O . LEU A 1 138 ? -8.199 12.672 9.102 1.00 83.19 138 LEU A O 1
ATOM 1119 N N . GLN A 1 139 ? -6.093 12.816 9.853 1.00 80.94 139 GLN A N 1
ATOM 1120 C CA . GLN A 1 139 ? -6.448 13.492 11.105 1.00 80.94 139 GLN A CA 1
ATOM 1121 C C . GLN A 1 139 ? -7.149 14.837 10.868 1.00 80.94 139 GLN A C 1
ATOM 1123 O O . GLN A 1 139 ? -8.175 15.104 11.487 1.00 80.94 139 GLN A O 1
ATOM 1128 N N . GLN A 1 140 ? -6.657 15.644 9.922 1.00 81.50 140 GLN A N 1
ATOM 1129 C CA . GLN A 1 140 ? -7.252 16.943 9.574 1.00 81.50 140 GLN A CA 1
ATOM 1130 C C . GLN A 1 140 ? -8.688 16.850 9.039 1.00 81.50 140 GLN A C 1
ATOM 1132 O O . GLN A 1 140 ? -9.418 17.835 9.104 1.00 81.50 140 GLN A O 1
ATOM 1137 N N . ARG A 1 141 ? -9.104 15.702 8.490 1.00 77.56 141 ARG A N 1
ATOM 1138 C CA . ARG A 1 141 ? -10.453 15.536 7.925 1.00 77.56 141 ARG A CA 1
ATOM 1139 C C . ARG A 1 141 ? -11.519 15.191 8.959 1.00 77.56 141 ARG A C 1
ATOM 1141 O O . ARG A 1 141 ? -12.695 15.324 8.642 1.00 77.56 141 ARG A O 1
ATOM 1148 N N . GLY A 1 142 ? -11.127 14.783 10.167 1.00 66.06 142 GLY A N 1
ATOM 1149 C CA . GLY A 1 142 ? -12.058 14.242 11.156 1.00 66.06 142 GLY A CA 1
ATOM 1150 C C . GLY A 1 142 ? -12.683 12.910 10.708 1.00 66.06 142 GLY A C 1
ATOM 1151 O O . GLY A 1 142 ? -12.706 12.571 9.527 1.00 66.06 142 GLY A O 1
ATOM 1152 N N . GLY A 1 143 ? -13.149 12.100 11.660 1.00 66.88 143 GLY A N 1
ATOM 1153 C CA . GLY A 1 143 ? -13.924 10.886 11.357 1.00 66.88 143 GLY A CA 1
ATOM 1154 C C . GLY A 1 143 ? -13.153 9.704 10.750 1.00 66.88 143 GLY A C 1
ATOM 1155 O O . GLY A 1 143 ? -13.782 8.805 10.203 1.00 66.88 143 GLY A O 1
ATOM 1156 N N . THR A 1 144 ? -11.814 9.674 10.827 1.00 76.56 144 THR A N 1
ATOM 1157 C CA . THR A 1 144 ? -11.039 8.497 10.386 1.00 76.56 144 THR A CA 1
ATOM 1158 C C . THR A 1 144 ? -11.013 7.426 11.478 1.00 76.56 144 THR A C 1
ATOM 1160 O O . THR A 1 144 ? -10.426 7.661 12.542 1.00 76.56 144 THR A O 1
ATOM 1163 N N . SER A 1 145 ? -11.612 6.259 11.215 1.00 84.44 145 SER A N 1
ATOM 1164 C CA . SER A 1 145 ? -11.638 5.131 12.160 1.00 84.44 145 SER A CA 1
ATOM 1165 C C . SER A 1 145 ? -10.233 4.543 12.397 1.00 84.44 145 SER A C 1
ATOM 1167 O O . SER A 1 145 ? -9.340 4.724 11.557 1.00 84.44 145 SER A O 1
ATOM 1169 N N . PRO A 1 146 ? -9.988 3.848 13.526 1.00 84.62 146 PRO A N 1
ATOM 1170 C CA . PRO A 1 146 ? -8.724 3.147 13.774 1.00 84.62 146 PRO A CA 1
ATOM 1171 C C . PRO A 1 146 ? -8.339 2.203 12.625 1.00 84.62 146 PRO A C 1
ATOM 1173 O O . PRO A 1 146 ? -7.204 2.251 12.146 1.00 84.62 146 PRO A O 1
ATOM 1176 N N . LEU A 1 147 ? -9.317 1.462 12.099 1.00 86.94 147 LEU A N 1
ATOM 1177 C CA . LEU A 1 147 ? -9.183 0.602 10.923 1.00 86.94 147 LEU A CA 1
ATOM 1178 C C . LEU A 1 147 ? -8.701 1.357 9.673 1.00 86.94 147 LEU A C 1
ATOM 1180 O O . LEU A 1 147 ? -7.789 0.927 8.975 1.00 86.94 147 LEU A O 1
ATOM 1184 N N . GLN A 1 148 ? -9.265 2.529 9.379 1.00 89.00 148 GLN A N 1
ATOM 1185 C CA . GLN A 1 148 ? -8.827 3.314 8.220 1.00 89.00 148 GLN A CA 1
ATOM 1186 C C . GLN A 1 148 ? -7.372 3.780 8.362 1.00 89.00 148 GLN A C 1
ATOM 1188 O O . GLN A 1 148 ? -6.645 3.855 7.370 1.00 89.00 148 GLN A O 1
ATOM 1193 N N . LYS A 1 149 ? -6.916 4.064 9.590 1.00 89.31 149 LYS A N 1
ATOM 1194 C CA . LYS A 1 149 ? -5.513 4.418 9.854 1.00 89.31 149 LYS A CA 1
ATOM 1195 C C . LYS A 1 149 ? -4.582 3.224 9.645 1.00 89.31 149 LYS A C 1
ATOM 1197 O O . LYS A 1 149 ? -3.515 3.415 9.057 1.00 89.31 149 LYS A O 1
ATOM 1202 N N . SER A 1 150 ? -4.964 2.025 10.094 1.00 89.81 150 SER A N 1
ATOM 1203 C CA . SER A 1 150 ? -4.155 0.814 9.894 1.00 89.81 150 SER A CA 1
ATOM 1204 C C . SER A 1 150 ? -4.042 0.471 8.406 1.00 89.81 150 SER A C 1
ATOM 1206 O O . SER A 1 150 ? -2.926 0.383 7.886 1.00 89.81 150 SER A O 1
ATOM 1208 N N . VAL A 1 151 ? -5.171 0.439 7.689 1.00 91.44 151 VAL A N 1
ATOM 1209 C CA . VAL A 1 151 ? -5.228 0.236 6.232 1.00 91.44 151 VAL A CA 1
ATOM 1210 C C . VAL A 1 151 ? -4.379 1.275 5.503 1.00 91.44 151 VAL A C 1
ATOM 1212 O O . VAL A 1 151 ? -3.550 0.928 4.659 1.00 91.44 151 VAL A O 1
ATOM 1215 N N . ALA A 1 152 ? -4.518 2.559 5.850 1.00 91.88 152 ALA A N 1
ATOM 1216 C CA . ALA A 1 152 ? -3.745 3.615 5.211 1.00 91.88 152 ALA A CA 1
ATOM 1217 C C . ALA A 1 152 ? -2.239 3.447 5.426 1.00 91.88 152 ALA A C 1
ATOM 1219 O O . ALA A 1 152 ? -1.472 3.570 4.473 1.00 91.88 152 ALA A O 1
ATOM 1220 N N . SER A 1 153 ? -1.820 3.130 6.654 1.00 91.50 153 SER A N 1
ATOM 1221 C CA . SER A 1 153 ? -0.417 2.875 6.998 1.00 91.50 153 SER A CA 1
ATOM 1222 C C . SER A 1 153 ? 0.160 1.702 6.198 1.00 91.50 153 SER A C 1
ATOM 1224 O O . SER A 1 153 ? 1.246 1.801 5.608 1.00 91.50 153 SER A O 1
ATOM 1226 N N . ARG A 1 154 ? -0.603 0.606 6.107 1.00 92.19 154 ARG A N 1
ATOM 1227 C CA . ARG A 1 154 ? -0.212 -0.599 5.375 1.00 92.19 154 ARG A CA 1
ATOM 1228 C C . ARG A 1 154 ? -0.046 -0.311 3.886 1.00 92.19 154 ARG A C 1
ATOM 1230 O O . ARG A 1 154 ? 1.027 -0.541 3.326 1.00 92.19 154 ARG A O 1
ATOM 1237 N N . VAL A 1 155 ? -1.074 0.259 3.260 1.00 94.12 155 VAL A N 1
ATOM 1238 C CA . VAL A 1 155 ? -1.083 0.589 1.828 1.00 94.12 155 VAL A CA 1
ATOM 1239 C C . VAL A 1 155 ? -0.027 1.641 1.484 1.00 94.12 155 VAL A C 1
ATOM 1241 O O . VAL A 1 155 ? 0.638 1.543 0.454 1.00 94.12 155 VAL A O 1
ATOM 1244 N N . PHE A 1 156 ? 0.188 2.627 2.354 1.00 93.56 156 PHE A N 1
ATOM 1245 C CA . PHE A 1 156 ? 1.233 3.630 2.169 1.00 93.56 156 PHE A CA 1
ATOM 1246 C C . PHE A 1 156 ? 2.626 3.001 2.101 1.00 93.56 156 PHE A C 1
ATOM 1248 O O . PHE A 1 156 ? 3.394 3.339 1.200 1.00 93.56 156 PHE A O 1
ATOM 1255 N N . SER A 1 157 ? 2.931 2.066 3.003 1.00 93.12 157 SER A N 1
ATOM 1256 C CA . SER A 1 157 ? 4.222 1.366 3.038 1.00 93.12 157 SER A CA 1
ATOM 1257 C C . SER A 1 157 ? 4.477 0.583 1.746 1.00 93.12 157 SER A C 1
ATOM 1259 O O . SER A 1 157 ? 5.525 0.739 1.123 1.00 93.12 157 SER A O 1
ATOM 1261 N N . ILE A 1 158 ? 3.470 -0.157 1.276 1.00 93.44 158 ILE A N 1
ATOM 1262 C CA . ILE A 1 158 ? 3.501 -0.892 0.002 1.00 93.44 158 ILE A CA 1
ATOM 1263 C C . ILE A 1 158 ? 3.796 0.045 -1.177 1.00 93.44 158 ILE A C 1
ATOM 1265 O O . ILE A 1 158 ? 4.659 -0.223 -2.014 1.00 93.44 158 ILE A O 1
ATOM 1269 N N . LEU A 1 159 ? 3.077 1.169 -1.257 1.00 94.75 159 LEU A N 1
ATOM 1270 C CA . LEU A 1 159 ? 3.258 2.122 -2.349 1.00 94.75 159 LEU A C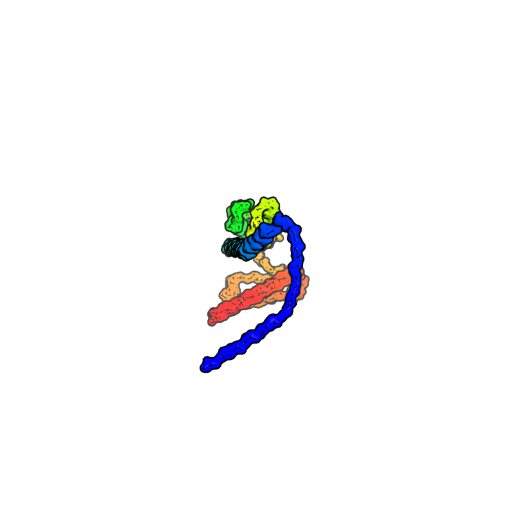A 1
ATOM 1271 C C . LEU A 1 159 ? 4.645 2.773 -2.315 1.00 94.75 159 LEU A C 1
ATOM 1273 O O . LEU A 1 159 ? 5.187 3.070 -3.380 1.00 94.75 159 LEU A O 1
ATOM 1277 N N . GLN A 1 160 ? 5.228 2.993 -1.131 1.00 92.81 160 GLN A N 1
ATOM 1278 C CA . GLN A 1 160 ? 6.601 3.488 -1.023 1.00 92.81 160 GLN A CA 1
ATOM 1279 C C . GLN A 1 160 ? 7.614 2.495 -1.583 1.00 92.81 160 GLN A C 1
ATOM 1281 O O . GLN A 1 160 ? 8.496 2.899 -2.342 1.00 92.81 160 GLN A O 1
ATOM 1286 N N . GLU A 1 161 ? 7.475 1.216 -1.243 1.00 91.56 161 GLU A N 1
ATOM 1287 C CA . GLU A 1 161 ? 8.364 0.160 -1.724 1.00 91.56 161 GLU A CA 1
ATOM 1288 C C . GLU A 1 161 ? 8.294 0.033 -3.252 1.00 91.56 161 GLU A C 1
ATOM 1290 O O . GLU A 1 161 ? 9.311 0.146 -3.945 1.00 91.56 161 GLU A O 1
ATOM 1295 N N . ALA A 1 162 ? 7.082 -0.061 -3.806 1.00 92.44 162 ALA A N 1
ATOM 1296 C CA . ALA A 1 162 ? 6.881 -0.112 -5.251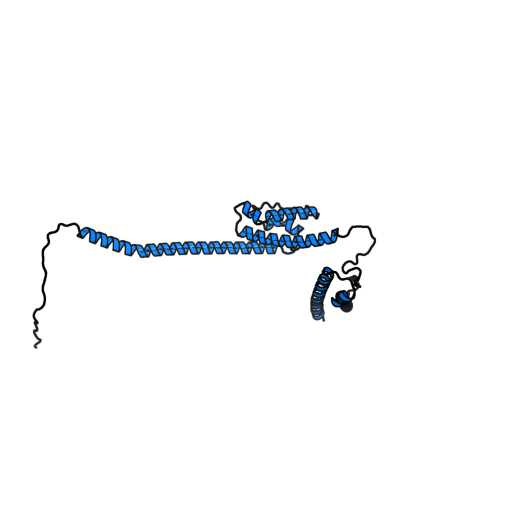 1.00 92.44 162 ALA A CA 1
ATOM 1297 C C . ALA A 1 162 ? 7.390 1.158 -5.962 1.00 92.44 162 ALA A C 1
ATOM 1299 O O . ALA A 1 162 ? 7.956 1.088 -7.058 1.00 92.44 162 ALA A O 1
ATOM 1300 N N . TRP A 1 163 ? 7.235 2.337 -5.346 1.00 91.94 163 TRP A N 1
ATOM 1301 C CA . TRP A 1 163 ? 7.780 3.588 -5.876 1.00 91.94 163 TRP A CA 1
ATOM 1302 C C . TRP A 1 163 ? 9.310 3.626 -5.847 1.00 91.94 163 TRP A C 1
ATOM 1304 O O . TRP A 1 163 ? 9.913 4.153 -6.784 1.00 91.94 163 TRP A O 1
ATOM 1314 N N . ALA A 1 164 ? 9.952 3.082 -4.812 1.00 89.12 164 ALA A N 1
ATOM 1315 C CA . ALA A 1 164 ? 11.408 3.004 -4.726 1.00 89.12 164 ALA A CA 1
ATOM 1316 C C . ALA A 1 164 ? 11.980 2.129 -5.852 1.00 89.12 164 ALA A C 1
ATOM 1318 O O . ALA A 1 164 ? 12.921 2.541 -6.539 1.00 89.12 164 ALA A O 1
ATOM 1319 N N . VAL A 1 165 ? 11.348 0.980 -6.117 1.00 87.56 165 VAL A N 1
ATOM 1320 C CA . VAL A 1 165 ? 11.687 0.105 -7.251 1.00 87.56 165 VAL A CA 1
ATOM 1321 C C . VAL A 1 165 ? 11.490 0.842 -8.578 1.00 87.56 165 VAL A C 1
ATOM 1323 O O . VAL A 1 165 ? 12.417 0.911 -9.388 1.00 87.56 165 VAL A O 1
ATOM 1326 N N . HIS A 1 166 ? 10.325 1.469 -8.781 1.00 86.69 166 HIS A N 1
ATOM 1327 C CA . HIS A 1 166 ? 10.029 2.223 -10.002 1.00 86.69 166 HIS A CA 1
ATOM 1328 C C . HIS A 1 166 ? 11.003 3.385 -10.230 1.00 86.69 166 HIS A C 1
ATOM 1330 O O . HIS A 1 166 ? 11.472 3.583 -11.347 1.00 86.69 166 HIS A O 1
ATOM 1336 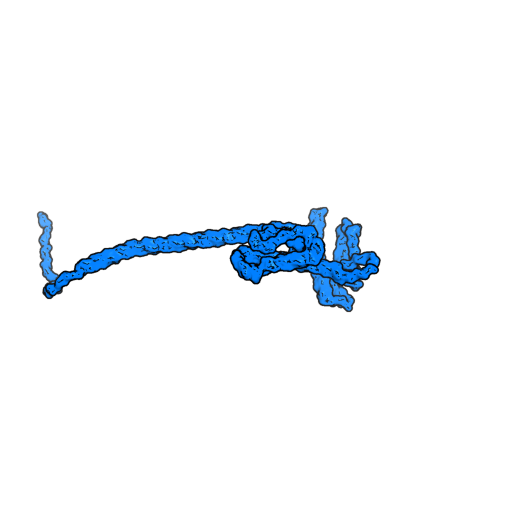N N . SER A 1 167 ? 11.333 4.135 -9.177 1.00 84.31 167 SER A N 1
ATOM 1337 C CA . SER A 1 167 ? 12.270 5.261 -9.238 1.00 84.31 167 SER A CA 1
ATOM 1338 C C . SER A 1 167 ? 13.674 4.792 -9.584 1.00 84.31 167 SER A C 1
ATOM 1340 O O . SER A 1 167 ? 14.322 5.402 -10.426 1.00 84.31 167 SER A O 1
ATOM 1342 N N . THR A 1 168 ? 14.130 3.691 -8.987 1.00 81.00 168 THR A N 1
ATOM 1343 C CA . THR A 1 168 ? 15.453 3.120 -9.269 1.00 81.00 168 THR A CA 1
ATOM 1344 C C . THR A 1 168 ? 15.546 2.662 -10.723 1.00 81.00 168 THR A C 1
ATOM 1346 O O . THR A 1 168 ? 16.478 3.046 -11.424 1.00 81.00 168 THR A O 1
ATOM 1349 N N . LEU A 1 169 ? 14.542 1.931 -11.219 1.00 77.81 169 LEU A N 1
ATOM 1350 C CA . LEU A 1 169 ? 14.447 1.539 -12.630 1.00 77.81 169 LEU A CA 1
ATOM 1351 C C . LEU A 1 169 ? 14.407 2.754 -13.562 1.00 77.81 169 LEU A C 1
ATOM 1353 O O . LEU A 1 169 ? 15.158 2.807 -14.530 1.00 77.81 169 LEU A O 1
ATOM 1357 N N . HIS A 1 170 ? 13.583 3.754 -13.251 1.00 74.38 170 HIS A N 1
ATOM 1358 C CA . HIS A 1 170 ? 13.455 4.960 -14.065 1.00 74.38 170 HIS A CA 1
ATOM 1359 C C . HIS A 1 170 ? 14.746 5.792 -14.095 1.00 74.38 170 HIS A C 1
ATOM 1361 O O . HIS A 1 170 ? 15.067 6.403 -15.115 1.00 74.38 170 HIS A O 1
ATOM 1367 N N . LEU A 1 171 ? 15.490 5.847 -12.988 1.00 70.38 171 LEU A N 1
ATOM 1368 C CA . LEU A 1 171 ? 16.793 6.507 -12.934 1.00 70.38 171 LEU A CA 1
ATOM 1369 C C . LEU A 1 171 ? 17.826 5.736 -13.756 1.00 70.38 171 LEU A C 1
ATOM 1371 O O . LEU A 1 171 ? 18.551 6.355 -14.523 1.00 70.38 171 LEU A O 1
ATOM 1375 N N . LEU A 1 172 ? 17.847 4.404 -13.682 1.00 68.25 172 LEU A N 1
ATOM 1376 C CA . LEU A 1 172 ? 18.732 3.582 -14.511 1.00 68.25 172 LEU A CA 1
ATOM 1377 C C . LEU A 1 172 ? 18.431 3.721 -16.012 1.00 68.25 172 LEU A C 1
ATOM 1379 O O . LEU A 1 172 ? 19.357 3.676 -16.816 1.00 68.25 172 LEU A O 1
ATOM 1383 N N . THR A 1 173 ? 17.169 3.938 -16.400 1.00 60.81 173 THR A N 1
ATOM 1384 C CA . THR A 1 173 ? 16.800 4.129 -17.813 1.00 60.81 173 THR A CA 1
ATOM 1385 C C . THR A 1 173 ? 17.078 5.537 -18.345 1.00 60.81 173 THR A C 1
ATOM 1387 O O . THR A 1 173 ? 17.258 5.682 -19.548 1.00 60.81 173 THR A O 1
ATOM 1390 N N . HIS A 1 174 ? 17.108 6.573 -17.496 1.00 61.84 174 HIS A N 1
ATOM 1391 C CA . HIS A 1 174 ? 17.272 7.975 -17.929 1.00 61.84 174 HIS A CA 1
ATOM 1392 C C . HIS A 1 174 ? 18.615 8.616 -17.537 1.00 61.84 174 HIS A C 1
ATOM 1394 O O . HIS A 1 174 ? 18.936 9.688 -18.040 1.00 61.84 174 HIS A O 1
ATOM 1400 N N . ALA A 1 175 ? 19.413 7.993 -16.663 1.00 52.41 175 ALA A N 1
ATOM 1401 C CA . ALA A 1 175 ? 20.744 8.480 -16.282 1.00 52.41 175 ALA A CA 1
ATOM 1402 C C . ALA A 1 175 ? 21.846 8.140 -17.305 1.00 52.41 175 ALA A C 1
ATOM 1404 O O . ALA A 1 175 ? 23.010 8.468 -17.081 1.00 52.41 175 ALA A O 1
ATOM 1405 N N . ILE A 1 176 ? 21.498 7.513 -18.432 1.00 46.62 176 ILE A N 1
ATOM 1406 C CA . ILE A 1 176 ? 22.394 7.373 -19.581 1.00 46.62 176 ILE A CA 1
ATOM 1407 C C . ILE A 1 176 ? 22.065 8.526 -20.540 1.00 46.62 176 ILE A C 1
ATOM 1409 O O . ILE A 1 176 ? 20.980 8.516 -21.128 1.00 46.62 176 ILE A O 1
ATOM 1413 N N . PRO A 1 177 ? 22.941 9.534 -20.708 1.00 45.47 177 PRO A N 1
ATOM 1414 C CA . PRO A 1 177 ? 22.755 10.518 -21.762 1.00 45.47 177 PRO A CA 1
ATOM 1415 C C . PRO A 1 177 ? 22.787 9.778 -23.102 1.00 45.47 177 PRO A C 1
ATOM 1417 O O . PRO A 1 177 ? 23.793 9.172 -23.463 1.00 45.47 177 PRO A O 1
ATOM 1420 N N . LEU A 1 178 ? 21.658 9.795 -23.811 1.00 43.28 178 LEU A N 1
ATOM 1421 C CA . LEU A 1 178 ? 21.519 9.275 -25.167 1.00 43.28 178 LEU A CA 1
ATOM 1422 C C . LEU A 1 178 ? 22.352 10.140 -26.126 1.00 43.28 178 LEU A C 1
ATOM 1424 O O . LEU A 1 178 ? 21.828 11.017 -26.807 1.00 43.28 178 LEU A O 1
ATOM 1428 N N . SER A 1 179 ? 23.660 9.903 -26.184 1.00 46.78 179 SER A N 1
ATOM 1429 C CA . SER A 1 179 ? 24.393 10.053 -27.437 1.00 46.78 179 SER A CA 1
ATOM 1430 C C . SER A 1 179 ? 24.119 8.805 -28.286 1.00 46.78 179 SER A C 1
ATOM 1432 O O . SER A 1 179 ? 24.071 7.694 -27.747 1.00 46.78 179 SER A O 1
ATOM 1434 N N . PRO A 1 180 ? 23.889 8.938 -29.604 1.00 54.72 180 PRO A N 1
ATOM 1435 C CA . PRO A 1 180 ? 23.677 7.775 -30.441 1.00 54.72 180 PRO A CA 1
ATOM 1436 C C . PRO A 1 180 ? 25.043 7.126 -30.634 1.00 54.72 180 PRO A C 1
ATOM 1438 O O . PRO A 1 180 ? 25.882 7.651 -31.363 1.00 54.72 180 PRO A O 1
ATOM 1441 N N . LEU A 1 181 ? 25.291 6.002 -29.966 1.00 34.28 181 LEU A N 1
ATOM 1442 C CA . LEU A 1 181 ? 26.411 5.142 -30.317 1.00 34.28 181 LEU A CA 1
ATOM 1443 C C . LEU A 1 181 ? 25.949 3.713 -30.593 1.00 34.28 181 LEU A C 1
ATOM 1445 O O . LEU A 1 181 ? 24.961 3.242 -30.021 1.00 34.28 181 LEU A O 1
ATOM 1449 N N . PRO A 1 182 ? 26.622 3.063 -31.552 1.00 46.44 182 PRO A N 1
ATOM 1450 C CA . PRO A 1 182 ? 26.089 1.947 -32.294 1.00 46.44 182 PRO A CA 1
ATOM 1451 C C . PRO A 1 182 ? 26.416 0.648 -31.558 1.00 46.44 182 PRO A C 1
ATOM 1453 O O . PRO A 1 182 ? 27.562 0.413 -31.202 1.00 46.44 182 PRO A O 1
ATOM 1456 N N . PHE A 1 183 ? 25.406 -0.205 -31.409 1.00 42.59 183 PHE A N 1
ATOM 1457 C CA . PHE A 1 183 ? 25.519 -1.621 -31.058 1.00 42.59 183 PHE A CA 1
ATOM 1458 C C . PHE A 1 183 ? 26.136 -1.991 -29.692 1.00 42.59 183 PHE A C 1
ATOM 1460 O O . PHE A 1 183 ? 27.207 -1.563 -29.283 1.00 42.59 183 PHE A O 1
ATOM 1467 N N . SER A 1 184 ? 25.452 -2.942 -29.051 1.00 44.56 184 SER A N 1
ATOM 1468 C CA . SER A 1 184 ? 25.889 -3.737 -27.900 1.00 44.56 184 SER A CA 1
ATOM 1469 C C . SER A 1 184 ? 26.009 -2.993 -26.572 1.00 44.56 184 SER A C 1
ATOM 1471 O O . SER A 1 184 ? 27.028 -2.403 -26.235 1.00 44.56 184 SER A O 1
ATOM 1473 N N . ILE A 1 185 ? 24.975 -3.148 -25.747 1.00 43.06 185 ILE A N 1
ATOM 1474 C CA . ILE A 1 185 ? 25.052 -2.962 -24.298 1.00 43.06 185 ILE A CA 1
ATOM 1475 C C . ILE A 1 185 ? 25.568 -4.280 -23.683 1.00 43.06 185 ILE A C 1
ATOM 1477 O O . ILE A 1 185 ? 24.785 -5.225 -23.578 1.00 43.06 185 ILE A O 1
ATOM 1481 N N . PRO A 1 186 ? 26.826 -4.383 -23.210 1.00 46.81 186 PRO A N 1
ATOM 1482 C CA . PRO A 1 186 ? 27.183 -5.310 -22.149 1.00 46.81 186 PRO A CA 1
ATOM 1483 C C . PRO A 1 186 ? 27.263 -4.511 -20.843 1.00 46.81 186 PRO A C 1
ATOM 1485 O O . PRO A 1 186 ? 28.336 -4.191 -20.343 1.00 46.81 186 PRO A O 1
ATOM 1488 N N . MET A 1 187 ? 26.112 -4.139 -20.292 1.00 52.06 187 MET A N 1
ATOM 1489 C CA . MET A 1 187 ? 26.029 -3.443 -19.010 1.00 52.06 187 MET A CA 1
ATOM 1490 C C . MET A 1 187 ? 25.612 -4.449 -17.952 1.00 52.06 187 MET A C 1
ATOM 1492 O O . MET A 1 187 ? 24.454 -4.828 -17.950 1.00 52.06 187 MET A O 1
ATOM 1496 N N . VAL A 1 188 ? 26.541 -4.865 -17.084 1.00 52.47 188 VAL A N 1
ATOM 1497 C CA . VAL A 1 188 ? 26.264 -5.266 -15.681 1.00 52.47 188 VAL A CA 1
ATOM 1498 C C . VAL A 1 188 ? 27.535 -5.181 -14.827 1.00 52.47 188 VAL A C 1
ATOM 1500 O O . VAL A 1 188 ? 27.434 -4.988 -13.620 1.00 52.47 188 VAL A O 1
ATOM 1503 N N . LEU A 1 189 ? 28.744 -5.245 -15.392 1.00 54.03 189 LEU A N 1
ATOM 1504 C CA . LEU A 1 189 ? 29.957 -5.072 -14.597 1.00 54.03 189 LEU A CA 1
ATOM 1505 C C . LEU A 1 189 ? 30.865 -4.037 -15.247 1.00 54.03 189 LEU A C 1
ATOM 1507 O O . LEU A 1 189 ? 31.050 -4.064 -16.454 1.00 54.03 189 LEU A O 1
ATOM 1511 N N . TRP A 1 190 ? 31.339 -3.115 -14.408 1.00 63.16 190 TRP A N 1
ATOM 1512 C CA . TRP A 1 190 ? 32.276 -2.004 -14.624 1.00 63.16 190 TRP A CA 1
ATOM 1513 C C . TRP A 1 190 ? 33.178 -2.169 -15.852 1.00 63.16 190 TRP A C 1
ATOM 1515 O O . TRP A 1 190 ? 33.597 -3.279 -16.145 1.00 63.16 190 TRP A O 1
ATOM 1525 N N . SER A 1 191 ? 33.616 -1.076 -16.479 1.00 53.59 191 SER A N 1
ATOM 1526 C CA . SER A 1 191 ? 34.538 -1.094 -17.633 1.00 53.59 191 SER A CA 1
ATOM 1527 C C . SER A 1 191 ? 35.824 -1.922 -17.415 1.00 53.59 191 SER A C 1
ATOM 1529 O O . SER A 1 191 ? 36.448 -2.352 -18.377 1.00 53.59 191 SER A O 1
ATOM 1531 N N . ASN A 1 192 ? 36.191 -2.186 -16.151 1.00 57.06 192 ASN A N 1
ATOM 1532 C CA . ASN A 1 192 ? 37.340 -3.001 -15.726 1.00 57.06 192 ASN A CA 1
ATOM 1533 C C . ASN A 1 192 ? 36.986 -4.463 -15.368 1.00 57.06 192 ASN A C 1
ATOM 1535 O O . ASN A 1 192 ? 37.832 -5.232 -14.891 1.00 57.06 192 ASN A O 1
ATOM 1539 N N . SER A 1 193 ? 35.727 -4.858 -15.532 1.00 60.28 193 SER A N 1
ATOM 1540 C CA . SER A 1 193 ? 35.278 -6.225 -15.329 1.00 60.28 193 SER A CA 1
ATOM 1541 C C . SER A 1 193 ? 35.603 -7.061 -16.554 1.00 60.28 193 SER A C 1
ATOM 1543 O O . SER A 1 193 ? 35.285 -6.700 -17.679 1.00 60.28 193 SER A O 1
ATOM 1545 N N . ILE A 1 194 ? 36.192 -8.233 -16.328 1.00 63.94 194 ILE A N 1
ATOM 1546 C CA . ILE A 1 194 ? 36.437 -9.228 -17.388 1.00 63.94 194 ILE A CA 1
ATOM 1547 C C . ILE A 1 194 ? 35.138 -9.997 -17.715 1.00 63.94 194 ILE A C 1
ATOM 1549 O O . ILE A 1 194 ? 35.113 -10.907 -18.547 1.00 63.94 194 ILE A O 1
ATOM 1553 N N . TRP A 1 195 ? 34.031 -9.650 -17.056 1.00 75.38 195 TRP A N 1
ATOM 1554 C CA . TRP A 1 195 ? 32.752 -10.276 -17.323 1.00 75.38 195 TRP A CA 1
ATOM 1555 C C . TRP A 1 195 ? 32.170 -9.833 -18.660 1.00 75.38 195 TRP A C 1
ATOM 1557 O O . TRP A 1 195 ? 32.056 -8.648 -18.956 1.00 75.38 195 TRP A O 1
ATOM 1567 N N . GLN A 1 196 ? 31.726 -10.819 -19.426 1.00 70.88 196 GLN A N 1
ATOM 1568 C CA . GLN A 1 196 ? 30.977 -10.636 -20.659 1.00 70.88 196 GLN A CA 1
ATOM 1569 C C . GLN A 1 196 ? 29.674 -11.415 -20.521 1.00 70.88 196 GLN A C 1
ATOM 1571 O O . GLN A 1 196 ? 29.683 -12.532 -19.998 1.00 70.88 196 GLN A O 1
ATOM 1576 N N . ALA A 1 197 ? 28.567 -10.827 -20.977 1.00 73.81 197 ALA A N 1
ATOM 1577 C CA . ALA A 1 197 ? 27.274 -11.498 -20.980 1.00 73.81 197 ALA A CA 1
ATOM 1578 C C . ALA A 1 197 ? 27.354 -12.784 -21.816 1.00 73.81 197 ALA A C 1
ATOM 1580 O O . ALA A 1 197 ? 27.8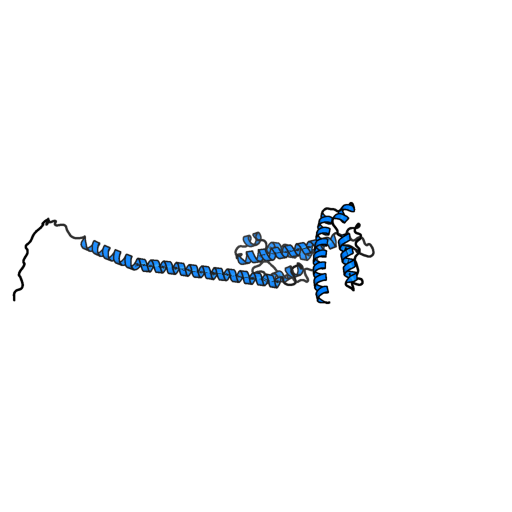42 -12.772 -22.945 1.00 73.81 197 ALA A O 1
ATOM 1581 N N . ILE A 1 198 ? 26.889 -13.895 -21.246 1.00 79.31 198 ILE A N 1
ATOM 1582 C CA . ILE A 1 198 ? 26.863 -15.195 -21.917 1.00 79.31 198 ILE A CA 1
ATOM 1583 C C . ILE A 1 198 ? 25.454 -15.373 -22.498 1.00 79.31 198 ILE A C 1
ATOM 1585 O O . ILE A 1 198 ? 24.494 -15.368 -21.726 1.00 79.31 198 ILE A O 1
ATOM 1589 N N . PRO A 1 199 ? 25.293 -15.504 -23.829 1.00 79.12 199 PRO A N 1
ATOM 1590 C CA . PRO A 1 199 ? 23.989 -15.748 -24.436 1.00 79.12 199 PRO A CA 1
ATOM 1591 C C . PRO A 1 199 ? 23.368 -17.043 -23.909 1.00 79.12 199 PRO A C 1
ATOM 1593 O O . PRO A 1 199 ? 24.073 -18.036 -23.738 1.00 79.12 199 PRO A O 1
ATOM 1596 N N . LEU A 1 200 ? 22.040 -17.074 -23.757 1.00 76.12 200 LEU A N 1
ATOM 1597 C CA . LEU A 1 200 ? 21.308 -18.289 -23.362 1.00 76.12 200 LEU A CA 1
ATOM 1598 C C . LEU A 1 200 ? 21.576 -19.469 -24.313 1.00 76.12 200 LEU A C 1
ATOM 1600 O O . LEU A 1 200 ? 21.594 -20.619 -23.890 1.00 76.12 200 LEU A O 1
ATOM 1604 N N . ALA A 1 201 ? 21.874 -19.186 -25.585 1.00 79.88 201 ALA A N 1
ATOM 1605 C CA . ALA A 1 201 ? 22.261 -20.193 -26.570 1.00 79.88 201 ALA A CA 1
ATOM 1606 C C . ALA A 1 201 ? 23.535 -20.984 -26.201 1.00 79.88 201 ALA A C 1
ATOM 1608 O O . ALA A 1 201 ? 23.711 -22.080 -26.731 1.00 79.88 201 ALA A O 1
ATOM 1609 N N . ASN A 1 202 ? 24.375 -20.450 -25.303 1.00 75.44 202 ASN A N 1
ATOM 1610 C CA . ASN A 1 202 ? 25.631 -21.039 -24.821 1.00 75.44 202 ASN A CA 1
ATOM 1611 C C . ASN A 1 202 ? 25.510 -21.606 -23.391 1.00 75.44 202 ASN A C 1
ATOM 1613 O O . ASN A 1 202 ? 26.529 -21.842 -22.744 1.00 75.44 202 ASN A O 1
ATOM 1617 N N . LEU A 1 203 ? 24.283 -21.764 -22.883 1.00 82.56 203 LEU A N 1
ATOM 1618 C CA . LEU A 1 203 ? 23.957 -22.323 -21.566 1.00 82.56 203 LEU A CA 1
ATOM 1619 C C . LEU A 1 203 ? 22.950 -23.471 -21.720 1.00 82.56 203 LEU A C 1
ATOM 1621 O O . LEU A 1 203 ? 21.916 -23.503 -21.060 1.00 82.56 203 LEU A O 1
ATOM 1625 N N . ARG A 1 204 ? 23.215 -24.380 -22.661 1.00 80.81 204 ARG A N 1
ATOM 1626 C CA . ARG A 1 204 ? 22.295 -25.471 -23.016 1.00 80.81 204 ARG A CA 1
ATOM 1627 C C . ARG A 1 204 ? 22.449 -26.705 -22.139 1.00 80.81 204 ARG A C 1
ATOM 1629 O O . ARG A 1 204 ? 21.508 -27.480 -22.034 1.00 80.81 204 ARG A O 1
ATOM 1636 N N . ASP A 1 205 ? 23.629 -26.900 -21.560 1.00 84.38 205 ASP A N 1
ATOM 1637 C CA . ASP A 1 205 ? 23.951 -28.062 -20.734 1.00 84.38 205 ASP A CA 1
ATOM 1638 C C . ASP A 1 205 ? 24.544 -27.644 -19.381 1.00 84.38 205 ASP A C 1
ATOM 1640 O O . ASP A 1 205 ? 25.100 -26.549 -19.223 1.00 84.38 205 ASP A O 1
ATOM 1644 N N . GLY A 1 206 ? 24.458 -28.534 -18.391 1.00 80.75 206 GLY A N 1
ATOM 1645 C CA . GLY A 1 206 ? 24.933 -28.231 -17.044 1.00 80.75 206 GLY A CA 1
ATOM 1646 C C . GLY A 1 206 ? 26.445 -28.021 -16.930 1.00 80.75 206 GLY A C 1
ATOM 1647 O O . GLY A 1 206 ? 26.905 -27.351 -16.005 1.00 80.75 206 GLY A O 1
ATOM 1648 N N . SER A 1 207 ? 27.251 -28.504 -17.881 1.00 82.75 207 SER A N 1
ATOM 1649 C CA . SER A 1 207 ? 28.695 -28.221 -17.937 1.00 82.75 207 SER A CA 1
ATOM 1650 C C . SER A 1 207 ? 28.962 -26.764 -18.330 1.00 82.75 207 SER A C 1
ATOM 1652 O O . SER A 1 207 ? 29.829 -26.102 -17.751 1.00 82.75 207 SER A O 1
ATOM 1654 N N . GLN A 1 208 ? 28.183 -26.225 -19.264 1.00 85.12 208 GLN A N 1
ATOM 1655 C CA . GLN A 1 208 ? 28.232 -24.824 -19.676 1.00 85.12 208 GLN A CA 1
ATOM 1656 C C . GLN A 1 208 ? 27.771 -23.895 -18.551 1.00 85.12 208 GLN A C 1
ATOM 1658 O O . GLN A 1 208 ? 28.448 -22.903 -18.265 1.00 85.12 208 GLN A O 1
ATOM 1663 N N . VAL A 1 209 ? 26.691 -24.254 -17.848 1.00 85.69 209 VAL A N 1
ATOM 1664 C CA . V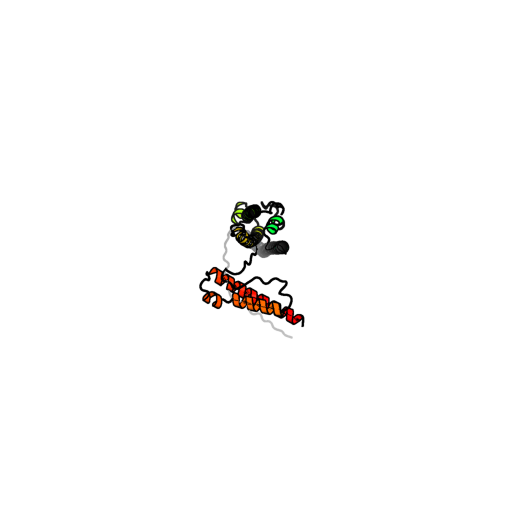AL A 1 209 ? 26.200 -23.503 -16.680 1.00 85.69 209 VAL A CA 1
ATOM 1665 C C . VAL A 1 209 ? 27.240 -23.508 -15.550 1.00 85.69 209 VAL A C 1
ATOM 1667 O O . VAL A 1 209 ? 27.567 -22.445 -15.017 1.00 85.69 209 VAL A O 1
ATOM 1670 N N . LYS A 1 210 ? 27.863 -24.662 -15.256 1.00 85.75 210 LYS A N 1
ATOM 1671 C CA . LYS A 1 210 ? 28.986 -24.788 -14.300 1.00 85.75 210 LYS A CA 1
ATOM 1672 C C . LYS A 1 210 ? 30.138 -23.839 -14.639 1.00 85.75 210 LYS A C 1
ATOM 1674 O O . LYS A 1 210 ? 30.609 -23.099 -13.773 1.00 85.75 210 LYS A O 1
ATOM 1679 N N . LYS A 1 211 ? 30.580 -23.823 -15.900 1.00 85.19 211 LYS A N 1
ATOM 1680 C CA . LYS A 1 211 ? 31.677 -22.958 -16.371 1.00 85.19 211 LYS A CA 1
ATOM 1681 C C . LYS A 1 211 ? 31.320 -21.472 -16.284 1.00 85.19 211 LYS A C 1
ATOM 1683 O O . LYS A 1 211 ? 32.145 -20.666 -15.850 1.00 85.19 211 LYS A O 1
ATOM 1688 N N . ALA A 1 212 ? 30.096 -21.107 -16.662 1.00 85.88 212 ALA A N 1
ATOM 1689 C CA . ALA A 1 212 ? 29.597 -19.739 -16.576 1.00 85.88 212 ALA A CA 1
ATOM 1690 C C . ALA A 1 212 ? 29.559 -19.236 -15.126 1.00 85.88 212 ALA A C 1
ATOM 1692 O O . ALA A 1 212 ? 30.056 -18.145 -14.837 1.00 85.88 212 ALA A O 1
ATOM 1693 N N . TYR A 1 213 ? 29.054 -20.061 -14.207 1.00 86.81 213 TYR A N 1
ATOM 1694 C CA . TYR A 1 213 ? 29.017 -19.761 -12.780 1.00 86.81 213 TYR A CA 1
ATOM 1695 C C . TYR A 1 213 ? 30.420 -19.590 -12.178 1.00 86.81 213 TYR A C 1
ATOM 1697 O O . TYR A 1 213 ? 30.691 -18.596 -11.502 1.00 86.81 213 TYR A O 1
ATOM 1705 N N . GLN A 1 214 ? 31.352 -20.503 -12.473 1.00 85.56 214 GLN A N 1
ATOM 1706 C CA . GLN A 1 214 ? 32.741 -20.395 -12.013 1.00 85.56 214 GLN A CA 1
ATOM 1707 C C . GLN A 1 214 ? 33.405 -19.102 -12.504 1.00 85.56 214 GLN A C 1
ATOM 1709 O O . GLN A 1 214 ? 34.060 -18.403 -11.726 1.00 85.56 214 GLN A O 1
ATOM 1714 N N . LYS A 1 215 ? 33.191 -18.745 -13.777 1.00 84.00 215 LYS A N 1
ATOM 1715 C CA . LYS A 1 215 ? 33.689 -17.493 -14.358 1.00 84.00 215 LYS A CA 1
ATOM 1716 C C . LYS A 1 215 ? 33.085 -16.270 -13.659 1.00 84.00 215 LYS A C 1
ATOM 1718 O O . LYS A 1 215 ? 33.825 -15.342 -13.334 1.00 84.00 215 LYS A O 1
ATOM 1723 N N . ALA A 1 216 ? 31.778 -16.280 -13.384 1.00 84.00 216 ALA A N 1
ATOM 1724 C CA . ALA A 1 216 ? 31.086 -15.191 -12.692 1.00 84.00 216 ALA A CA 1
ATOM 1725 C C . ALA A 1 216 ? 31.643 -14.993 -11.277 1.00 84.00 216 ALA A C 1
ATOM 1727 O O . ALA A 1 216 ? 32.005 -13.879 -10.898 1.00 84.00 216 ALA A O 1
ATOM 1728 N N . ARG A 1 217 ? 31.815 -16.094 -10.536 1.00 83.69 217 ARG A N 1
ATOM 1729 C CA . ARG A 1 217 ? 32.358 -16.104 -9.174 1.00 83.69 217 ARG A CA 1
ATOM 1730 C C . ARG A 1 217 ? 33.767 -15.513 -9.099 1.00 83.69 217 ARG A C 1
ATOM 1732 O O . ARG A 1 217 ? 34.057 -14.744 -8.189 1.00 83.69 217 ARG A O 1
ATOM 1739 N N . LEU A 1 218 ? 34.629 -15.830 -10.068 1.00 79.88 218 LEU A N 1
ATOM 1740 C CA . LEU A 1 218 ? 35.988 -15.280 -10.147 1.00 79.88 218 LEU A CA 1
ATOM 1741 C C . LEU A 1 218 ? 36.006 -13.787 -10.498 1.00 79.88 218 LEU A C 1
ATOM 1743 O O . LEU A 1 218 ? 36.847 -13.049 -9.988 1.00 79.88 218 LEU A O 1
ATOM 1747 N N . CYS A 1 219 ? 35.086 -13.336 -11.353 1.00 74.94 219 CYS A N 1
ATOM 1748 C CA . CYS A 1 219 ? 34.989 -11.929 -11.752 1.00 74.94 219 CYS A CA 1
ATOM 1749 C C . CYS A 1 219 ? 34.431 -11.034 -10.637 1.00 74.94 219 CYS A C 1
ATOM 1751 O O . CYS A 1 219 ? 34.770 -9.855 -10.572 1.00 74.94 219 CYS A O 1
ATOM 1753 N N . LEU A 1 220 ? 33.584 -11.595 -9.775 1.00 73.62 220 LEU A N 1
ATOM 1754 C CA . LEU A 1 220 ? 32.877 -10.891 -8.704 1.00 73.62 220 LEU A CA 1
ATOM 1755 C C . LEU A 1 220 ? 33.518 -11.063 -7.323 1.00 73.62 220 LEU A C 1
ATOM 1757 O O . LEU A 1 220 ? 32.994 -10.545 -6.340 1.00 73.62 220 LEU A O 1
ATOM 1761 N N . HIS A 1 221 ? 34.640 -11.781 -7.231 1.00 76.19 221 HIS A N 1
ATOM 1762 C CA . HIS A 1 221 ? 35.281 -12.051 -5.951 1.00 76.19 221 HIS A CA 1
ATOM 1763 C C . HIS A 1 221 ? 35.826 -10.758 -5.309 1.00 76.19 221 HIS A C 1
ATOM 1765 O O . HIS A 1 221 ? 36.609 -10.049 -5.954 1.00 76.19 221 HIS A O 1
ATOM 1771 N N . PRO A 1 222 ? 35.508 -10.474 -4.031 1.00 67.06 222 PRO A N 1
ATOM 1772 C CA . PRO A 1 222 ? 35.869 -9.218 -3.365 1.00 67.06 222 PRO A CA 1
ATOM 1773 C C . PRO A 1 222 ? 37.383 -8.934 -3.362 1.00 67.06 222 PRO A C 1
ATOM 1775 O O . PRO A 1 222 ? 37.803 -7.832 -3.711 1.00 67.06 222 PRO A O 1
ATOM 1778 N N . ASP A 1 223 ? 38.224 -9.938 -3.095 1.00 67.00 223 ASP A N 1
ATOM 1779 C CA . ASP A 1 223 ? 39.689 -9.752 -3.070 1.00 67.00 223 ASP A CA 1
ATOM 1780 C C . ASP A 1 223 ? 40.294 -9.444 -4.446 1.00 67.00 223 ASP A C 1
ATOM 1782 O O . ASP A 1 223 ? 41.228 -8.649 -4.576 1.00 67.00 223 ASP A O 1
ATOM 1786 N N . LYS A 1 224 ? 39.747 -10.044 -5.509 1.00 66.56 224 LYS A N 1
ATOM 1787 C CA . LYS A 1 224 ? 40.217 -9.815 -6.883 1.00 66.56 224 LYS A CA 1
ATOM 1788 C C . LYS A 1 224 ? 39.800 -8.438 -7.395 1.00 66.56 224 LYS A C 1
ATOM 1790 O O . LYS A 1 224 ? 40.488 -7.881 -8.247 1.00 66.56 224 LYS A O 1
ATOM 1795 N N . LEU A 1 225 ? 38.717 -7.880 -6.855 1.00 67.00 225 LEU A N 1
ATOM 1796 C CA . LEU A 1 225 ? 38.270 -6.513 -7.113 1.00 67.00 225 LEU A CA 1
ATOM 1797 C C . LEU A 1 225 ? 39.136 -5.468 -6.393 1.00 67.00 225 LEU A C 1
ATOM 1799 O O . LEU A 1 225 ? 39.346 -4.378 -6.925 1.00 67.00 225 LEU A O 1
ATOM 1803 N N . GLN A 1 226 ? 39.691 -5.809 -5.226 1.00 65.12 226 GLN A N 1
ATOM 1804 C CA . GLN A 1 226 ? 40.623 -4.955 -4.484 1.00 65.12 226 GLN A CA 1
ATOM 1805 C C . GLN A 1 226 ? 41.987 -4.845 -5.194 1.00 65.12 226 GLN A C 1
ATOM 1807 O O . GLN A 1 226 ? 42.549 -3.756 -5.286 1.00 65.12 226 GLN A O 1
ATOM 1812 N N . GLN A 1 227 ? 42.487 -5.948 -5.767 1.00 64.44 227 GLN A N 1
ATOM 1813 C CA . GLN A 1 227 ? 43.763 -5.994 -6.506 1.00 64.44 227 GLN A CA 1
ATOM 1814 C C . GLN A 1 227 ? 43.742 -5.224 -7.840 1.00 64.44 227 GLN A C 1
ATOM 1816 O O . GLN A 1 227 ? 44.795 -4.940 -8.402 1.00 64.44 227 GLN A O 1
ATOM 1821 N N . ARG A 1 228 ? 42.556 -4.872 -8.355 1.00 65.06 228 ARG A N 1
ATOM 1822 C CA . ARG A 1 228 ? 42.371 -4.201 -9.656 1.00 65.06 228 ARG A CA 1
ATOM 1823 C C . ARG A 1 228 ? 42.298 -2.674 -9.581 1.00 65.06 228 ARG A C 1
ATOM 1825 O O . ARG A 1 228 ? 41.937 -2.037 -10.564 1.00 65.06 228 ARG A O 1
ATOM 1832 N N . GLY A 1 229 ? 42.645 -2.087 -8.435 1.00 57.50 229 GLY A N 1
ATOM 1833 C CA . GLY A 1 229 ? 43.024 -0.673 -8.351 1.00 57.50 229 GLY A CA 1
ATOM 1834 C C . GLY A 1 229 ? 41.932 0.354 -8.667 1.00 57.50 229 GLY A C 1
ATOM 1835 O O . GLY A 1 229 ? 42.259 1.466 -9.064 1.00 57.50 229 GLY A O 1
ATOM 1836 N N . GLY A 1 230 ? 40.645 0.035 -8.494 1.00 57.09 230 GLY A N 1
ATOM 1837 C CA . GLY A 1 230 ? 39.594 1.011 -8.800 1.00 57.09 230 GLY A CA 1
ATOM 1838 C C . GLY A 1 230 ? 38.176 0.571 -8.472 1.00 57.09 230 GLY A C 1
ATOM 1839 O O . GLY A 1 230 ? 37.335 0.566 -9.363 1.00 57.09 230 GLY A O 1
ATOM 1840 N N . THR A 1 231 ? 37.892 0.205 -7.218 1.00 62.28 231 THR A N 1
ATOM 1841 C CA . THR A 1 231 ? 36.509 -0.064 -6.795 1.00 62.28 231 THR A CA 1
ATOM 1842 C C . THR A 1 231 ? 35.992 0.988 -5.826 1.00 62.28 231 THR A C 1
ATOM 1844 O O . THR A 1 231 ? 36.458 1.097 -4.690 1.00 62.28 231 THR A O 1
ATOM 1847 N N . SER A 1 232 ? 35.005 1.772 -6.277 1.00 67.38 232 SER A N 1
ATOM 1848 C CA . SER A 1 232 ? 34.272 2.680 -5.390 1.00 67.38 232 SER A CA 1
ATOM 1849 C C . SER A 1 232 ? 33.519 1.870 -4.316 1.00 67.38 232 SER A C 1
ATOM 1851 O O . SER A 1 232 ? 33.211 0.694 -4.543 1.00 67.38 232 SER A O 1
ATOM 1853 N N . PRO A 1 233 ? 33.201 2.453 -3.144 1.00 70.69 233 PRO A N 1
ATOM 1854 C CA . PRO A 1 233 ? 32.495 1.748 -2.068 1.00 70.69 233 PRO A CA 1
ATOM 1855 C C . PRO A 1 233 ? 31.191 1.075 -2.527 1.00 70.69 233 PRO A C 1
ATOM 1857 O O . PRO A 1 233 ? 30.886 -0.048 -2.123 1.00 70.69 233 PRO A O 1
ATOM 1860 N N . LEU A 1 234 ? 30.467 1.720 -3.448 1.00 67.06 234 LEU A N 1
ATOM 1861 C CA . LEU A 1 234 ? 29.257 1.172 -4.058 1.00 67.06 234 LEU A CA 1
ATOM 1862 C C . LEU A 1 234 ? 29.551 -0.099 -4.866 1.00 67.06 234 LEU A C 1
ATOM 1864 O O . LEU A 1 234 ? 28.787 -1.057 -4.798 1.00 67.06 234 LEU A O 1
ATOM 1868 N N . GLN A 1 235 ? 30.677 -0.148 -5.584 1.00 70.50 235 GLN A N 1
ATOM 1869 C CA . GLN A 1 235 ? 31.037 -1.308 -6.401 1.00 70.50 235 GLN A CA 1
ATOM 1870 C C . GLN A 1 235 ? 31.334 -2.542 -5.565 1.00 70.50 235 GLN A C 1
ATOM 1872 O O . GLN A 1 235 ? 30.950 -3.650 -5.936 1.00 70.50 235 GLN A O 1
ATOM 1877 N N . LYS A 1 236 ? 31.970 -2.343 -4.409 1.00 72.88 236 LYS A N 1
ATOM 1878 C CA . LYS A 1 236 ? 32.244 -3.417 -3.452 1.00 72.88 236 LYS A CA 1
ATOM 1879 C C . LYS A 1 236 ? 30.951 -3.974 -2.863 1.00 72.88 236 LYS A C 1
ATOM 1881 O O . LYS A 1 236 ? 30.789 -5.189 -2.801 1.00 72.88 236 LYS A O 1
ATOM 1886 N N . SER A 1 237 ? 30.019 -3.092 -2.496 1.00 75.12 237 SER A N 1
ATOM 1887 C CA . SER A 1 237 ? 28.704 -3.482 -1.974 1.00 75.12 237 SER A CA 1
ATOM 1888 C C . SER A 1 237 ? 27.890 -4.266 -3.009 1.00 75.12 237 SER A C 1
ATOM 1890 O O . SER A 1 237 ? 27.420 -5.369 -2.730 1.00 75.12 237 SER A O 1
ATOM 1892 N N . VAL A 1 238 ? 27.808 -3.755 -4.242 1.00 76.69 238 VAL A N 1
ATOM 1893 C CA . VAL A 1 238 ? 27.098 -4.420 -5.343 1.00 76.69 238 VAL A CA 1
ATOM 1894 C C . VAL A 1 238 ? 27.738 -5.767 -5.678 1.00 76.69 238 VAL A C 1
ATOM 1896 O O . VAL A 1 238 ? 27.027 -6.762 -5.773 1.00 76.69 238 VAL A O 1
ATOM 1899 N N . ALA A 1 239 ? 29.065 -5.840 -5.807 1.00 76.88 239 ALA A N 1
ATOM 1900 C CA . ALA A 1 239 ? 29.746 -7.098 -6.101 1.00 76.88 239 ALA A CA 1
ATOM 1901 C C . ALA A 1 239 ? 29.540 -8.144 -4.999 1.00 76.88 239 ALA A C 1
ATOM 1903 O O . ALA A 1 239 ? 29.251 -9.294 -5.315 1.00 76.88 239 ALA A O 1
ATOM 1904 N N . SER A 1 240 ? 29.614 -7.739 -3.726 1.00 78.88 240 SER A N 1
ATOM 1905 C CA . SER A 1 240 ? 29.331 -8.612 -2.582 1.00 78.88 240 SER A CA 1
ATOM 1906 C C . SER A 1 240 ? 27.903 -9.159 -2.639 1.00 78.88 240 SER A C 1
ATOM 1908 O O . SER A 1 240 ? 27.687 -10.367 -2.546 1.00 78.88 240 SER A O 1
ATOM 1910 N N . ARG A 1 241 ? 26.918 -8.292 -2.914 1.00 80.62 241 ARG A N 1
ATOM 1911 C CA . ARG A 1 241 ? 25.514 -8.701 -3.017 1.00 80.62 241 ARG A CA 1
ATOM 1912 C C . ARG A 1 241 ? 25.264 -9.645 -4.193 1.00 80.62 241 ARG A C 1
ATOM 1914 O O . ARG A 1 241 ? 24.593 -10.658 -4.021 1.00 80.62 241 ARG A O 1
ATOM 1921 N N . VAL A 1 242 ? 25.812 -9.342 -5.370 1.00 82.31 242 VAL A N 1
ATOM 1922 C CA . VAL A 1 242 ? 25.686 -10.203 -6.558 1.00 82.31 242 VAL A CA 1
ATOM 1923 C C . VAL A 1 242 ? 26.394 -11.541 -6.330 1.00 82.31 242 VAL A C 1
ATOM 1925 O O . VAL A 1 242 ? 25.874 -12.578 -6.731 1.00 82.31 242 VAL A O 1
ATOM 1928 N N . PHE A 1 243 ? 27.539 -11.550 -5.646 1.00 84.75 243 PHE A N 1
ATOM 1929 C CA . PHE A 1 243 ? 28.239 -12.778 -5.276 1.00 84.75 243 PHE A CA 1
ATOM 1930 C C . PHE A 1 243 ? 27.379 -13.678 -4.378 1.00 84.75 243 PHE A C 1
ATOM 1932 O O . PHE A 1 243 ? 27.274 -14.871 -4.663 1.00 84.75 243 PHE A O 1
ATOM 1939 N N . SER A 1 244 ? 26.718 -13.119 -3.356 1.00 84.75 244 SER A N 1
ATOM 1940 C CA . SER A 1 244 ? 25.777 -13.860 -2.499 1.00 84.75 244 SER A CA 1
ATOM 1941 C C . SER A 1 244 ? 24.607 -14.440 -3.292 1.00 84.75 244 SER A C 1
ATOM 1943 O O . SER A 1 244 ? 24.356 -15.639 -3.210 1.00 84.75 244 SER A O 1
ATOM 1945 N N . ILE A 1 245 ? 23.958 -13.626 -4.131 1.00 86.44 245 ILE A N 1
ATOM 1946 C CA . ILE A 1 245 ? 22.831 -14.069 -4.970 1.00 86.44 245 ILE A CA 1
ATOM 1947 C C . ILE A 1 245 ? 23.259 -15.210 -5.903 1.00 86.44 245 ILE A C 1
ATOM 1949 O O . ILE A 1 245 ? 22.521 -16.174 -6.092 1.00 86.44 245 ILE A O 1
ATOM 1953 N N . LEU A 1 246 ? 24.468 -15.139 -6.468 1.00 86.56 246 LEU A N 1
ATOM 1954 C CA . LEU A 1 246 ? 25.005 -16.212 -7.301 1.00 86.56 246 LEU A CA 1
ATOM 1955 C C . LEU A 1 246 ? 25.258 -17.501 -6.508 1.00 86.56 246 LEU A C 1
ATOM 1957 O O . LEU A 1 246 ? 25.000 -18.573 -7.048 1.00 86.56 246 LEU A O 1
ATOM 1961 N N . GLN A 1 247 ? 25.751 -17.426 -5.262 1.00 87.25 247 GLN A N 1
ATOM 1962 C CA . GLN A 1 247 ? 25.905 -18.620 -4.413 1.00 87.25 247 GLN A CA 1
ATOM 1963 C C . GLN A 1 247 ? 24.547 -19.281 -4.134 1.00 87.25 247 GLN A C 1
ATOM 1965 O O . GLN A 1 247 ? 24.426 -20.497 -4.258 1.00 87.25 247 GLN A O 1
ATOM 1970 N N . GLU A 1 248 ? 23.530 -18.485 -3.798 1.00 89.06 248 GLU A N 1
ATOM 1971 C CA . GLU A 1 248 ? 22.173 -18.972 -3.520 1.00 89.06 248 GLU A CA 1
ATOM 1972 C C . GLU A 1 248 ? 21.544 -19.622 -4.760 1.00 89.06 248 GLU A C 1
ATOM 1974 O O . GLU A 1 248 ? 21.088 -20.764 -4.704 1.00 89.06 248 GLU A O 1
ATOM 1979 N N . ALA A 1 249 ? 21.595 -18.945 -5.911 1.00 86.50 249 ALA A N 1
ATOM 1980 C CA . ALA A 1 249 ? 21.081 -19.479 -7.172 1.00 86.50 249 ALA A CA 1
ATOM 1981 C C . ALA A 1 249 ? 21.799 -20.773 -7.593 1.00 86.50 249 ALA A C 1
ATOM 1983 O O . ALA A 1 249 ? 21.175 -21.693 -8.122 1.00 86.50 249 ALA A O 1
ATOM 1984 N N . TRP A 1 250 ? 23.106 -20.868 -7.335 1.00 88.69 250 TRP A N 1
ATOM 1985 C CA . TRP A 1 250 ? 23.884 -22.075 -7.596 1.00 88.69 250 TRP A CA 1
ATOM 1986 C C . TRP A 1 250 ? 23.478 -23.248 -6.703 1.00 88.69 250 TRP A C 1
ATOM 1988 O O . TRP A 1 250 ? 23.389 -24.377 -7.185 1.00 88.69 250 TRP A O 1
ATOM 1998 N N . ALA A 1 251 ? 23.202 -22.994 -5.421 1.00 87.88 251 ALA A N 1
ATOM 1999 C CA . ALA A 1 251 ? 22.712 -24.020 -4.505 1.00 87.88 251 ALA A CA 1
ATOM 2000 C C . ALA A 1 251 ? 21.370 -24.597 -4.986 1.00 87.88 251 ALA A C 1
ATOM 2002 O O . ALA A 1 251 ? 21.230 -25.815 -5.068 1.00 87.88 251 ALA A O 1
ATOM 2003 N N . VAL A 1 252 ? 20.438 -23.732 -5.402 1.00 87.69 252 VAL A N 1
ATOM 2004 C CA . VAL A 1 252 ? 19.140 -24.140 -5.973 1.00 87.69 252 VAL A CA 1
ATOM 2005 C C . VAL A 1 252 ? 19.308 -24.914 -7.285 1.00 87.69 252 VAL A C 1
ATOM 2007 O O . VAL A 1 252 ? 18.616 -25.899 -7.542 1.00 87.69 252 VAL A O 1
ATOM 2010 N N . TYR A 1 253 ? 20.248 -24.497 -8.133 1.00 85.44 253 TYR A N 1
ATOM 2011 C CA . TYR A 1 253 ? 20.547 -25.205 -9.376 1.00 85.44 253 TYR A CA 1
ATOM 2012 C C . TYR A 1 253 ? 21.048 -26.634 -9.112 1.00 85.44 253 TYR A C 1
ATOM 2014 O O . TYR A 1 253 ? 20.574 -27.578 -9.742 1.00 85.44 253 TYR A O 1
ATOM 2022 N N . LEU A 1 254 ? 21.947 -26.814 -8.137 1.00 83.06 254 LEU A N 1
ATOM 2023 C CA . LEU A 1 254 ? 22.457 -28.135 -7.761 1.00 83.06 254 LEU A CA 1
ATOM 2024 C C . LEU A 1 254 ? 21.372 -29.052 -7.182 1.00 83.06 254 LEU A C 1
ATOM 2026 O O . LEU A 1 254 ? 21.375 -30.243 -7.489 1.00 83.06 254 LEU A O 1
ATOM 2030 N N . THR A 1 255 ? 20.443 -28.522 -6.380 1.00 83.69 255 THR A N 1
ATOM 2031 C CA . THR A 1 255 ? 19.328 -29.320 -5.844 1.00 83.69 255 THR A CA 1
ATOM 2032 C C . THR A 1 255 ? 18.366 -29.776 -6.938 1.00 83.69 255 THR A C 1
ATOM 2034 O O . THR A 1 255 ? 17.854 -30.887 -6.868 1.00 83.69 255 THR A O 1
ATOM 2037 N N . ASN A 1 256 ? 18.156 -28.956 -7.970 1.00 77.88 256 ASN A N 1
ATOM 2038 C CA . ASN A 1 256 ? 17.249 -29.283 -9.072 1.00 77.88 256 ASN A CA 1
ATOM 2039 C C . ASN A 1 256 ? 17.869 -30.263 -10.080 1.00 77.88 256 ASN A C 1
ATOM 2041 O O . ASN A 1 256 ? 17.177 -31.156 -10.558 1.00 77.88 256 ASN A O 1
ATOM 2045 N N . GLU A 1 257 ? 19.167 -30.152 -10.376 1.00 69.38 257 GLU A N 1
ATOM 2046 C CA . GLU A 1 257 ? 19.859 -31.129 -11.233 1.00 69.38 257 GLU A CA 1
ATOM 2047 C C . GLU A 1 257 ? 19.967 -32.509 -10.566 1.00 69.38 257 GLU A C 1
ATOM 2049 O O . GLU A 1 257 ? 19.811 -33.524 -11.242 1.00 69.38 257 GLU A O 1
ATOM 2054 N N . GLY A 1 258 ? 20.166 -32.556 -9.241 1.00 56.72 258 GLY A N 1
ATOM 2055 C CA . GLY A 1 258 ? 20.217 -33.801 -8.463 1.00 56.72 258 GLY A CA 1
ATOM 2056 C C . GLY A 1 258 ? 18.883 -34.550 -8.344 1.00 56.72 258 GLY A C 1
ATOM 2057 O O . GLY A 1 258 ? 18.886 -35.710 -7.955 1.00 56.72 258 GLY A O 1
ATOM 2058 N N . LEU A 1 259 ? 17.760 -33.912 -8.692 1.00 50.50 259 LEU A N 1
ATOM 2059 C CA . LEU A 1 259 ? 16.432 -34.536 -8.786 1.00 50.50 259 LEU A CA 1
ATOM 2060 C C . LEU A 1 259 ? 16.118 -35.066 -10.197 1.00 50.50 259 LEU A C 1
ATOM 2062 O O . LEU A 1 259 ? 15.088 -35.708 -10.389 1.00 50.50 259 LEU A O 1
ATOM 2066 N N . SER A 1 260 ? 16.976 -34.780 -11.184 1.00 51.31 260 SER A N 1
ATOM 2067 C CA . SER A 1 260 ? 16.806 -35.202 -12.586 1.00 51.31 260 SER A CA 1
ATOM 2068 C C . SER A 1 260 ? 17.735 -36.346 -13.018 1.00 51.31 260 SER A C 1
ATOM 2070 O O . SER A 1 260 ? 17.736 -36.709 -14.195 1.00 51.31 260 SER A O 1
ATOM 2072 N N . GLY A 1 261 ? 18.531 -36.883 -12.086 1.00 40.81 261 GLY A N 1
ATOM 2073 C CA . GLY A 1 261 ? 19.452 -38.005 -12.295 1.00 40.81 261 GLY A CA 1
ATOM 2074 C C . GLY A 1 261 ? 18.974 -39.281 -11.629 1.00 40.81 261 GLY A C 1
ATOM 2075 O O . GLY A 1 261 ? 18.478 -39.184 -10.486 1.00 40.81 261 GLY A O 1
#

Radius of gyration: 43.65 Å; chains: 1; bounding box: 88×64×130 Å

pLDDT: mean 75.97, std 17.26, range [30.58, 95.38]

InterPro domains:
  IPR001623 DnaJ domain [cd06257] (118-165)
  IPR001623 DnaJ domain [cd06257] (205-252)
  IPR036869 Chaperone J-domain superfamily [G3DSA:1.10.287.110] (39-169)
  IPR036869 Chaperone J-domain superfamily [G3DSA:1.10.287.110] (178-257)
  IPR036869 Chaperone J-domain superfamily [SSF46565] (40-165)
  IPR036869 Chaperone J-domain superfamily [SSF46565] (182-253)

Foldseek 3Di:
DDDDDDDDDDDDDDDDDDDDDDDDDPPVVVVVVVVVVVVCVVVVVVVVVVVVVVVVVVVVVVVVVVVVVVVVLVVLVVQVVVQCPPCLQPLLSCLQCVVSSADPPFPRDRDHSVQVPDPVSSVVSLVVLCCRLPPVNLVVVPDQDPSNVVSSVVSNVSSVNSVVSVVVVVCVVPVDPDDDDDDDDQPDDDPLFPDGDDDVVQVPDPVSVVVNLVSLLCRLPLVNVVVSPDDDPVNSVSSVVVNVVSVVVVVVVVVVVVVVD

Secondary structure (DSSP, 8-state):
-----------------------S-SHHHHHHHHHHHHHHHHHHHHHHHHHHHHHHHHHHHHHHHHHHHHHHHHHHHHHHHHHHTTTTT-HHHHHHHGGGTS-TT-S-----GGG--SHHHHHHHHHHHHHHH-HHHHHHHS---HHHHHHHHHHHHHHHHHHHHHHHHHHHHHSS------S----SS-TT----PPPGGG--SHHHHHHHHHHHHHHS-HHHHHTTT---HHHHHHHHHHHHHHHHHHHHHHHHHTT--